Protein AF-A0A257XWM1-F1 (afdb_monomer_lite)

pLDDT: mean 89.73, std 9.44, range [54.16, 98.12]

Radius of gyration: 19.18 Å; chains: 1; bounding box: 47×32×55 Å

Structure (mmCIF, N/CA/C/O backbone):
data_AF-A0A257XWM1-F1
#
_entry.id   AF-A0A257XWM1-F1
#
loop_
_atom_site.group_PDB
_atom_site.id
_atom_site.type_symbol
_atom_site.label_atom_id
_atom_site.label_alt_id
_atom_site.label_comp_id
_atom_site.label_asym_id
_atom_site.label_entity_id
_atom_site.label_seq_id
_atom_site.pdbx_PDB_ins_code
_atom_site.Cartn_x
_atom_site.Cartn_y
_atom_site.Cartn_z
_atom_site.occupancy
_atom_site.B_iso_or_equiv
_atom_site.auth_seq_id
_atom_site.auth_comp_id
_atom_site.auth_asym_id
_atom_site.auth_atom_id
_atom_site.pdbx_PDB_model_num
ATOM 1 N N . MET A 1 1 ? -15.248 -10.542 2.902 1.00 56.53 1 MET A N 1
ATOM 2 C CA . MET A 1 1 ? -14.270 -10.275 3.980 1.00 56.53 1 MET A CA 1
ATOM 3 C C . MET A 1 1 ? -14.995 -10.491 5.291 1.00 56.53 1 MET A C 1
ATOM 5 O O . MET A 1 1 ? -16.167 -10.145 5.339 1.00 56.53 1 MET A O 1
ATOM 9 N N . LEU A 1 2 ? -14.360 -11.120 6.282 1.00 68.06 2 LEU A N 1
ATOM 10 C CA . LEU A 1 2 ? -14.989 -11.346 7.583 1.00 68.06 2 LEU A CA 1
ATOM 11 C C . LEU A 1 2 ? -15.311 -9.988 8.217 1.00 68.06 2 LEU A C 1
ATOM 13 O O . LEU A 1 2 ? -14.425 -9.136 8.289 1.00 68.06 2 LEU A O 1
ATOM 17 N N . ASP A 1 3 ? -16.554 -9.788 8.633 1.00 84.56 3 ASP A N 1
ATOM 18 C CA . ASP A 1 3 ? -16.913 -8.660 9.483 1.00 84.56 3 ASP A CA 1
ATOM 19 C C . ASP A 1 3 ? -16.414 -8.962 10.905 1.00 84.56 3 ASP A C 1
ATOM 21 O O . ASP A 1 3 ? -16.839 -9.967 11.484 1.00 84.56 3 ASP A O 1
ATOM 25 N N . PRO A 1 4 ? -15.463 -8.187 11.460 1.00 89.31 4 PRO A N 1
ATOM 26 C CA . PRO A 1 4 ? -14.957 -8.450 12.797 1.00 89.31 4 PRO A CA 1
ATOM 27 C C . PRO A 1 4 ? -15.943 -8.016 13.889 1.00 89.31 4 PRO A C 1
ATOM 29 O O . PRO A 1 4 ? -15.780 -8.453 15.024 1.00 89.31 4 PRO A O 1
ATOM 32 N N . GLU A 1 5 ? -16.954 -7.191 13.590 1.00 93.12 5 GLU A N 1
ATOM 33 C CA . GLU A 1 5 ? -17.851 -6.614 14.599 1.00 93.12 5 GLU A CA 1
ATOM 34 C C . GLU A 1 5 ? -18.495 -7.652 15.536 1.00 93.12 5 GLU A C 1
ATOM 36 O O . GLU A 1 5 ? -18.357 -7.494 16.756 1.00 93.12 5 GLU A O 1
ATOM 41 N N . PRO A 1 6 ? -19.089 -8.762 15.044 1.00 94.44 6 PRO A N 1
ATOM 42 C CA . PRO A 1 6 ? -19.730 -9.752 15.912 1.00 94.44 6 PRO A CA 1
ATOM 43 C C . PRO A 1 6 ? -18.764 -10.427 16.892 1.00 94.44 6 PRO A C 1
ATOM 45 O O . PRO A 1 6 ? -19.184 -10.936 17.927 1.00 94.44 6 PRO A O 1
ATOM 48 N N . LEU A 1 7 ? -17.464 -10.440 16.579 1.00 94.31 7 LEU A N 1
ATOM 49 C CA . LEU A 1 7 ? -16.435 -10.998 17.453 1.00 94.31 7 LEU A CA 1
ATOM 50 C C . LEU A 1 7 ? -15.973 -10.010 18.524 1.00 94.31 7 LEU A C 1
ATOM 52 O O . LEU A 1 7 ? -15.318 -10.441 19.469 1.00 94.31 7 LEU A O 1
ATOM 56 N N . LEU A 1 8 ? -16.256 -8.715 18.373 1.00 96.38 8 LEU A N 1
ATOM 57 C CA . LEU A 1 8 ? -15.701 -7.650 19.209 1.00 96.38 8 LEU A CA 1
ATOM 58 C C . LEU A 1 8 ? -16.730 -7.039 20.157 1.00 96.38 8 LEU A C 1
ATOM 60 O O . LEU A 1 8 ? -16.362 -6.661 21.268 1.00 96.38 8 LEU A O 1
ATOM 64 N N . VAL A 1 9 ? -17.997 -6.949 19.749 1.00 97.00 9 VAL A N 1
ATOM 65 C CA . VAL A 1 9 ? -19.061 -6.366 20.579 1.00 97.00 9 VAL A CA 1
ATOM 66 C C . VAL A 1 9 ? -19.137 -7.070 21.942 1.00 97.00 9 VAL A C 1
ATOM 68 O O . VAL A 1 9 ? -19.138 -8.295 22.041 1.00 97.00 9 VAL A O 1
ATOM 71 N N . GLY A 1 10 ? -19.165 -6.274 23.013 1.00 97.00 10 GLY A N 1
ATOM 72 C CA . GLY A 1 10 ? -19.207 -6.726 24.407 1.00 97.00 10 GLY A CA 1
ATOM 73 C C . GLY A 1 10 ? -17.843 -7.028 25.042 1.00 97.00 10 GLY A C 1
ATOM 74 O O . GLY A 1 10 ? -17.745 -7.048 26.276 1.00 97.00 10 GLY A O 1
ATOM 75 N N . ARG A 1 11 ? -16.777 -7.208 24.250 1.00 98.06 11 ARG A N 1
ATOM 76 C CA . ARG A 1 11 ? -15.415 -7.431 24.766 1.00 98.06 11 ARG A CA 1
ATOM 77 C C . ARG A 1 11 ? -14.823 -6.175 25.386 1.00 98.06 11 ARG A C 1
ATOM 79 O O . ARG A 1 11 ? -15.229 -5.057 25.057 1.00 98.06 11 ARG A O 1
ATOM 86 N N . ARG A 1 12 ? -13.838 -6.368 26.266 1.00 98.06 12 ARG A N 1
ATOM 87 C CA . ARG A 1 12 ? -12.981 -5.269 26.725 1.00 98.06 12 ARG A CA 1
ATOM 88 C C . ARG A 1 12 ? -12.103 -4.772 25.578 1.00 98.06 12 ARG A C 1
ATOM 90 O O . ARG A 1 12 ? -11.779 -5.536 24.666 1.00 98.06 12 ARG A O 1
ATOM 97 N N . VAL A 1 13 ? -11.726 -3.498 25.612 1.00 97.38 13 VAL A N 1
ATOM 98 C CA . VAL A 1 13 ? -10.909 -2.894 24.548 1.00 97.38 13 VAL A CA 1
ATOM 99 C C . VAL A 1 13 ? -9.548 -3.585 24.388 1.00 97.38 13 VAL A C 1
ATOM 101 O O . VAL A 1 13 ? -9.082 -3.752 23.264 1.00 97.38 13 VAL A O 1
ATOM 104 N N . GLU A 1 14 ? -8.953 -4.085 25.472 1.00 96.44 14 GLU A N 1
ATOM 105 C CA . GLU A 1 14 ? -7.685 -4.820 25.443 1.00 96.44 14 GLU A CA 1
ATOM 106 C C . GLU A 1 14 ? -7.841 -6.179 24.741 1.00 96.44 14 GLU A C 1
ATOM 108 O O . GLU A 1 14 ? -7.066 -6.519 23.848 1.00 96.44 14 GLU A O 1
ATOM 113 N N . GLU A 1 15 ? -8.906 -6.921 25.066 1.00 96.31 15 GLU A N 1
ATOM 114 C CA . GLU A 1 15 ? -9.235 -8.207 24.431 1.00 96.31 15 GLU A CA 1
ATOM 115 C C . GLU A 1 15 ? -9.506 -8.036 22.926 1.00 96.31 15 GLU A C 1
ATOM 117 O O . GLU A 1 15 ? -9.092 -8.857 22.104 1.00 96.31 15 GLU A O 1
ATOM 122 N N . ALA A 1 16 ? -10.200 -6.956 22.552 1.00 95.88 16 ALA A N 1
ATOM 123 C CA . ALA A 1 16 ? -10.454 -6.611 21.157 1.00 95.88 16 ALA A CA 1
ATOM 124 C C . ALA A 1 16 ? -9.145 -6.336 20.395 1.00 95.88 16 ALA A C 1
ATOM 126 O O . ALA A 1 16 ? -8.959 -6.841 19.282 1.00 95.88 16 ALA A O 1
ATOM 127 N N . LEU A 1 17 ? -8.222 -5.580 21.002 1.00 94.56 17 LEU A N 1
ATOM 128 C CA . LEU A 1 17 ? -6.920 -5.255 20.416 1.00 94.56 17 LEU A CA 1
ATOM 129 C C . LEU A 1 17 ? -6.014 -6.490 20.258 1.00 94.56 17 LEU A C 1
ATOM 131 O O . LEU A 1 17 ? -5.218 -6.559 19.320 1.00 94.56 17 LEU A O 1
ATOM 135 N N . GLU A 1 18 ? -6.127 -7.484 21.137 1.00 93.50 18 GLU A N 1
ATOM 136 C CA . GLU A 1 18 ? -5.404 -8.754 21.001 1.00 93.50 18 GLU A CA 1
ATOM 137 C C . GLU A 1 18 ? -5.930 -9.628 19.856 1.00 93.50 18 GLU A C 1
ATOM 139 O O . GLU A 1 18 ? -5.141 -10.287 19.168 1.00 93.50 18 GLU A O 1
ATOM 144 N N . LEU A 1 19 ? -7.250 -9.635 19.645 1.00 93.31 19 LEU A N 1
ATOM 145 C CA . LEU A 1 19 ? -7.906 -10.472 18.643 1.00 93.31 19 LEU A CA 1
ATOM 146 C C . LEU A 1 19 ? -7.707 -9.945 17.218 1.00 93.31 19 LEU A C 1
ATOM 148 O O . LEU A 1 19 ? -7.389 -10.719 16.314 1.00 93.31 19 LEU A O 1
ATOM 152 N N . LEU A 1 20 ? -7.888 -8.639 17.012 1.00 91.44 20 LEU A N 1
ATOM 153 C CA . LEU A 1 20 ? -7.946 -8.015 15.686 1.00 91.44 20 LEU A CA 1
ATOM 154 C C . LEU A 1 20 ? -6.758 -8.361 14.767 1.00 91.44 20 LEU A C 1
ATOM 156 O O . LEU A 1 20 ? -7.001 -8.809 13.647 1.00 91.44 20 LEU A O 1
ATOM 160 N N . PRO A 1 21 ? -5.488 -8.253 15.200 1.00 88.62 21 PRO A N 1
ATOM 161 C CA . PRO A 1 21 ? -4.336 -8.566 14.348 1.00 88.62 21 PRO A CA 1
ATOM 162 C C . PRO A 1 21 ? -4.283 -10.027 13.890 1.00 88.62 21 PRO A C 1
ATOM 164 O O . PRO A 1 21 ? -3.713 -10.318 12.843 1.00 88.62 21 PRO A O 1
ATOM 167 N N . ARG A 1 22 ? -4.892 -10.949 14.649 1.00 91.00 22 ARG A N 1
ATOM 168 C CA . ARG A 1 22 ? -4.936 -12.388 14.333 1.00 91.00 22 ARG A CA 1
ATOM 169 C C . ARG A 1 22 ? -5.985 -12.728 13.274 1.00 91.00 22 ARG A C 1
ATOM 171 O O . ARG A 1 22 ? -5.922 -13.797 12.680 1.00 91.00 22 ARG A O 1
ATOM 178 N N . LEU A 1 23 ? -6.940 -11.829 13.033 1.00 87.94 23 LEU A N 1
ATOM 179 C CA . LEU A 1 23 ? -7.927 -11.978 11.961 1.00 87.94 23 LEU A CA 1
ATOM 180 C C . LEU A 1 23 ? -7.335 -11.620 10.586 1.00 87.94 23 LEU A C 1
ATOM 182 O O . LEU A 1 23 ? -7.873 -12.032 9.559 1.00 87.94 23 LEU A O 1
ATOM 186 N N . PHE A 1 24 ? -6.223 -10.875 10.555 1.00 85.88 24 PHE A N 1
ATOM 187 C CA . PHE A 1 24 ? -5.650 -10.299 9.340 1.00 85.88 24 PHE A CA 1
ATOM 188 C C . PHE A 1 24 ? -4.161 -10.645 9.183 1.00 85.88 24 PHE A C 1
ATOM 190 O O . PHE A 1 24 ? -3.273 -9.851 9.480 1.00 85.88 24 PHE A O 1
ATOM 197 N N . ASN A 1 25 ? -3.880 -11.829 8.637 1.00 80.50 25 ASN A N 1
ATOM 198 C CA . ASN A 1 25 ? -2.529 -12.412 8.595 1.00 80.50 25 ASN A CA 1
ATOM 199 C C . ASN A 1 25 ? -1.489 -11.666 7.735 1.00 80.50 25 ASN A C 1
ATOM 201 O O . ASN A 1 25 ? -0.295 -11.911 7.884 1.00 80.50 25 ASN A O 1
ATOM 205 N N . LEU A 1 26 ? -1.911 -10.800 6.806 1.00 83.75 26 LEU A N 1
ATOM 206 C CA . LEU A 1 26 ? -0.992 -10.093 5.899 1.00 83.75 26 LEU A CA 1
ATOM 207 C C . LEU A 1 26 ? -0.610 -8.685 6.377 1.00 83.75 26 LEU A C 1
ATOM 209 O O . LEU A 1 26 ? 0.393 -8.150 5.913 1.00 83.75 26 LEU A O 1
ATOM 213 N N . CYS A 1 27 ? -1.410 -8.084 7.258 1.00 91.81 27 CYS A N 1
ATOM 214 C CA . CYS A 1 27 ? -1.260 -6.693 7.695 1.00 91.81 27 CYS A CA 1
ATOM 215 C C . CYS A 1 27 ? -1.654 -6.510 9.170 1.00 91.81 27 CYS A C 1
ATOM 217 O O . CYS A 1 27 ? -2.299 -5.528 9.543 1.00 91.81 27 CYS A O 1
ATOM 219 N N . GLY A 1 28 ? -1.326 -7.499 10.003 1.00 93.75 28 GLY A N 1
ATOM 220 C CA . GLY A 1 28 ? -1.717 -7.554 11.409 1.00 93.75 28 GLY A CA 1
ATOM 221 C C . GLY A 1 28 ? -1.197 -6.367 12.221 1.00 93.75 28 GLY A C 1
ATOM 222 O O . GLY A 1 28 ? -1.933 -5.849 13.060 1.00 93.75 28 GLY A O 1
ATOM 223 N N . ALA A 1 29 ? 0.018 -5.884 11.950 1.00 94.44 29 ALA A N 1
ATOM 224 C CA . ALA A 1 29 ? 0.572 -4.696 12.597 1.00 94.44 29 ALA A CA 1
ATOM 225 C C . ALA A 1 29 ? -0.192 -3.432 12.195 1.00 94.44 29 ALA A C 1
ATOM 227 O O . ALA A 1 29 ? -0.548 -2.637 13.059 1.00 94.44 29 ALA A O 1
ATOM 228 N N . ALA A 1 30 ? -0.529 -3.278 10.912 1.00 95.19 30 ALA A N 1
ATOM 229 C CA . ALA A 1 30 ? -1.353 -2.157 10.463 1.00 95.19 30 ALA A CA 1
ATOM 230 C C . ALA A 1 30 ? -2.774 -2.195 11.072 1.00 95.19 30 ALA A C 1
ATOM 232 O O . ALA A 1 30 ? -3.327 -1.159 11.437 1.00 95.19 30 ALA A O 1
ATOM 233 N N . HIS A 1 31 ? -3.366 -3.381 11.245 1.00 95.06 31 HIS A N 1
ATOM 234 C CA . HIS A 1 31 ? -4.641 -3.515 11.959 1.00 95.06 31 HIS A CA 1
ATOM 235 C C . HIS A 1 31 ? -4.515 -3.210 13.452 1.00 95.06 31 HIS A C 1
ATOM 237 O O . HIS A 1 31 ? -5.402 -2.562 14.002 1.00 95.06 31 HIS A O 1
ATOM 243 N N . ARG A 1 32 ? -3.427 -3.642 14.105 1.00 95.06 32 ARG A N 1
ATOM 244 C CA . ARG A 1 32 ? -3.139 -3.305 15.508 1.00 95.06 32 ARG A CA 1
ATOM 245 C C . ARG A 1 32 ? -3.050 -1.794 15.690 1.00 95.06 32 ARG A C 1
ATOM 247 O O . ARG A 1 32 ? -3.747 -1.256 16.536 1.00 95.06 32 ARG A O 1
ATOM 254 N N . ALA A 1 33 ? -2.254 -1.141 14.851 1.00 95.50 33 ALA A N 1
ATOM 255 C CA . ALA A 1 33 ? -2.072 0.303 14.776 1.00 95.50 33 ALA A CA 1
ATOM 256 C C . ALA A 1 33 ? -3.402 1.072 14.732 1.00 95.50 33 ALA A C 1
ATOM 258 O O . ALA A 1 33 ? -3.736 1.834 15.641 1.00 95.50 33 ALA A O 1
ATOM 259 N N . ALA A 1 34 ? -4.212 0.818 13.699 1.00 95.69 34 ALA A N 1
ATOM 260 C CA . ALA A 1 34 ? -5.499 1.491 13.546 1.00 95.69 34 ALA A CA 1
ATOM 261 C C . ALA A 1 34 ? -6.467 1.159 14.693 1.00 95.69 34 ALA A C 1
ATOM 263 O O . ALA A 1 34 ? -7.204 2.030 15.153 1.00 95.69 34 ALA A O 1
ATOM 264 N N . ALA A 1 35 ? -6.462 -0.087 15.178 1.00 95.75 35 ALA A N 1
ATOM 265 C CA . ALA A 1 35 ? -7.305 -0.506 16.288 1.00 95.75 35 ALA A CA 1
ATOM 266 C C . ALA A 1 35 ? -6.934 0.187 17.603 1.00 95.75 35 ALA A C 1
ATOM 268 O O . ALA A 1 35 ? -7.846 0.615 18.304 1.00 95.75 35 ALA A O 1
ATOM 269 N N . SER A 1 36 ? -5.643 0.335 17.924 1.00 95.69 36 SER A N 1
ATOM 270 C CA . SER A 1 36 ? -5.183 1.049 19.122 1.00 95.69 36 SER A CA 1
ATOM 271 C C . SER A 1 36 ? -5.727 2.476 19.142 1.00 95.69 36 SER A C 1
ATOM 273 O O . SER A 1 36 ? -6.366 2.875 20.115 1.00 95.69 36 SER A O 1
ATOM 275 N N . HIS A 1 37 ? -5.585 3.203 18.028 1.00 95.44 37 HIS A N 1
ATOM 276 C CA . HIS A 1 37 ? -6.127 4.557 17.891 1.00 95.44 37 HIS A CA 1
ATOM 277 C C . HIS A 1 37 ? -7.660 4.597 17.975 1.00 95.44 37 HIS A C 1
ATOM 279 O O . HIS A 1 37 ? -8.213 5.458 18.656 1.00 95.44 37 HIS A O 1
ATOM 285 N N . ALA A 1 38 ? -8.363 3.658 17.334 1.00 96.25 38 ALA A N 1
ATOM 286 C CA . ALA A 1 38 ? -9.825 3.600 17.384 1.00 96.25 38 ALA A CA 1
ATOM 287 C C . ALA A 1 38 ? -10.361 3.269 18.789 1.00 96.25 38 ALA A C 1
ATOM 289 O O . ALA A 1 38 ? -11.412 3.763 19.185 1.00 96.25 38 ALA A O 1
ATOM 290 N N . LEU A 1 39 ? -9.649 2.432 19.545 1.00 96.25 39 LEU A N 1
ATOM 291 C CA . LEU A 1 39 ? -10.034 1.987 20.887 1.00 96.25 39 LEU A CA 1
ATOM 292 C C . LEU A 1 39 ? -9.567 2.942 21.999 1.00 96.25 39 LEU A C 1
ATOM 294 O O . LEU A 1 39 ? -9.958 2.751 23.148 1.00 96.25 39 LEU A O 1
ATOM 298 N N . GLY A 1 40 ? -8.760 3.957 21.671 1.00 94.31 40 GLY A N 1
ATOM 299 C CA . GLY A 1 40 ? -8.204 4.901 22.644 1.00 94.31 40 GLY A CA 1
ATOM 300 C C . GLY A 1 40 ? -7.109 4.298 23.529 1.00 94.31 40 GLY A C 1
ATOM 301 O O . GLY A 1 40 ? -6.945 4.721 24.670 1.00 94.31 40 GLY A O 1
ATOM 302 N N . LEU A 1 41 ? -6.384 3.296 23.025 1.00 93.19 41 LEU A N 1
ATOM 303 C CA . LEU A 1 41 ? -5.289 2.636 23.734 1.00 93.19 41 LEU A CA 1
ATOM 304 C C . LEU A 1 41 ? -3.927 3.206 23.297 1.00 93.19 41 LEU A C 1
ATOM 306 O O . LEU A 1 41 ? -3.788 3.604 22.136 1.00 93.19 41 LEU A O 1
ATOM 310 N N . PRO A 1 42 ? -2.913 3.232 24.188 1.00 86.31 42 PRO A N 1
ATOM 311 C CA . PRO A 1 42 ? -1.567 3.665 23.830 1.00 86.31 42 PRO A CA 1
ATOM 312 C C . PRO A 1 42 ? -1.018 2.856 22.654 1.00 86.31 42 PRO A C 1
ATOM 314 O O . PRO A 1 42 ? -1.091 1.625 22.639 1.00 86.31 42 PRO A O 1
ATOM 317 N N . ASP A 1 43 ? -0.449 3.552 21.676 1.00 76.50 43 ASP A N 1
ATOM 318 C CA . ASP A 1 43 ? 0.292 2.921 20.593 1.00 76.50 43 ASP A CA 1
ATOM 319 C C . ASP A 1 43 ? 1.775 2.849 20.964 1.00 76.50 43 ASP A C 1
ATOM 321 O O . ASP A 1 43 ? 2.418 3.868 21.211 1.00 76.50 43 ASP A O 1
ATOM 325 N N . THR A 1 44 ? 2.318 1.636 21.038 1.00 60.78 44 THR A N 1
ATOM 326 C CA . THR A 1 44 ? 3.679 1.402 21.525 1.00 60.78 44 THR A CA 1
ATOM 327 C C . THR A 1 44 ? 4.469 0.561 20.524 1.00 60.78 44 THR A C 1
ATOM 329 O O . THR A 1 44 ? 4.785 -0.579 20.820 1.00 60.78 44 THR A O 1
ATOM 332 N N . GLU A 1 45 ? 4.824 1.121 19.357 1.00 67.44 45 GLU A N 1
ATOM 333 C CA . GLU A 1 45 ? 5.835 0.573 18.409 1.00 67.44 45 GLU A CA 1
ATOM 334 C C . GLU A 1 45 ? 5.336 -0.223 17.174 1.00 67.44 45 GLU A C 1
ATOM 336 O O . GLU A 1 45 ? 6.053 -1.068 16.633 1.00 67.44 45 GLU A O 1
ATOM 341 N N . ASN A 1 46 ? 4.158 0.076 16.610 1.00 83.31 46 ASN A N 1
ATOM 342 C CA . ASN A 1 46 ? 3.695 -0.621 15.392 1.00 83.31 46 ASN A CA 1
ATOM 343 C C . ASN A 1 46 ? 4.439 -0.240 14.095 1.00 83.31 46 ASN A C 1
ATOM 345 O O . ASN A 1 46 ? 4.498 -1.039 13.156 1.00 83.31 46 ASN A O 1
ATOM 349 N N . ALA A 1 47 ? 5.044 0.949 14.019 1.00 88.69 47 ALA A N 1
ATOM 350 C CA . ALA A 1 47 ? 5.591 1.481 12.767 1.00 88.69 47 ALA A CA 1
ATOM 351 C C . ALA A 1 47 ? 6.683 0.596 12.131 1.00 88.69 47 ALA A C 1
ATOM 353 O O . ALA A 1 47 ? 6.703 0.421 10.913 1.00 88.69 47 ALA A O 1
ATOM 354 N N . ALA A 1 48 ? 7.586 0.010 12.926 1.00 90.94 48 ALA A N 1
ATOM 355 C CA . ALA A 1 48 ? 8.626 -0.884 12.406 1.00 90.94 48 ALA A CA 1
ATOM 356 C C . ALA A 1 48 ? 8.029 -2.175 11.815 1.00 90.94 48 ALA A C 1
ATOM 358 O O . ALA A 1 48 ? 8.409 -2.591 10.719 1.00 90.94 48 ALA A O 1
ATOM 359 N N . ALA A 1 49 ? 7.043 -2.766 12.495 1.00 92.50 49 ALA A N 1
ATOM 360 C CA . ALA A 1 49 ? 6.338 -3.946 12.007 1.00 92.50 49 ALA A CA 1
ATOM 361 C C . ALA A 1 49 ? 5.528 -3.642 10.734 1.00 92.50 49 ALA A C 1
ATOM 363 O O . ALA A 1 49 ? 5.585 -4.412 9.778 1.00 92.50 49 ALA A O 1
ATOM 364 N N . MET A 1 50 ? 4.860 -2.487 10.660 1.00 94.62 50 MET A N 1
ATOM 365 C CA . MET A 1 50 ? 4.145 -2.039 9.456 1.00 94.62 50 MET A CA 1
ATOM 366 C C . MET A 1 50 ? 5.078 -1.823 8.256 1.00 94.62 50 MET A C 1
ATOM 368 O O . MET A 1 50 ? 4.746 -2.193 7.124 1.00 94.62 50 MET A O 1
ATOM 372 N N . ARG A 1 51 ? 6.272 -1.257 8.488 1.00 94.88 51 ARG A N 1
ATOM 373 C CA . ARG A 1 51 ? 7.314 -1.156 7.453 1.00 94.88 51 ARG A CA 1
ATOM 374 C C . ARG A 1 51 ? 7.720 -2.544 6.964 1.00 94.88 51 ARG A C 1
ATOM 376 O O . ARG A 1 51 ? 7.735 -2.771 5.758 1.00 94.88 51 ARG A O 1
ATOM 383 N N . ALA A 1 52 ? 7.971 -3.486 7.874 1.00 94.00 52 ALA A N 1
ATOM 384 C CA . ALA A 1 52 ? 8.336 -4.858 7.523 1.00 94.00 52 ALA A CA 1
ATOM 385 C C . ALA A 1 52 ? 7.229 -5.592 6.739 1.00 94.00 52 ALA A C 1
ATOM 387 O O . ALA A 1 52 ? 7.526 -6.306 5.781 1.00 94.00 52 ALA A O 1
ATOM 388 N N . GLU A 1 53 ? 5.956 -5.393 7.096 1.00 95.44 53 GLU A N 1
ATOM 389 C CA . GLU A 1 53 ? 4.809 -5.903 6.330 1.00 95.44 53 GLU A CA 1
ATOM 390 C C . GLU A 1 53 ? 4.796 -5.351 4.902 1.00 95.44 53 GLU A C 1
ATOM 392 O O . GLU A 1 53 ? 4.624 -6.108 3.945 1.00 95.44 53 GLU A O 1
ATOM 397 N N . THR A 1 54 ? 5.042 -4.048 4.750 1.00 96.12 54 THR A N 1
ATOM 398 C CA . THR A 1 54 ? 5.079 -3.388 3.440 1.00 96.12 54 THR A CA 1
ATOM 399 C C . THR A 1 54 ? 6.252 -3.865 2.592 1.00 96.12 54 THR A C 1
ATOM 401 O O . THR A 1 54 ? 6.050 -4.246 1.440 1.00 96.12 54 THR A O 1
ATOM 404 N N . VAL A 1 55 ? 7.455 -3.945 3.170 1.00 97.06 55 VAL A N 1
ATOM 405 C CA . VAL A 1 55 ? 8.648 -4.474 2.491 1.00 97.06 55 VAL A CA 1
ATOM 406 C C . VAL A 1 55 ? 8.411 -5.904 2.014 1.00 97.06 55 VAL A C 1
ATOM 408 O O . VAL A 1 55 ? 8.704 -6.225 0.863 1.00 97.06 55 VAL A O 1
ATOM 411 N N . ARG A 1 56 ? 7.823 -6.758 2.860 1.00 96.94 56 ARG A N 1
ATOM 412 C CA . ARG A 1 56 ? 7.510 -8.145 2.500 1.00 96.94 56 ARG A CA 1
ATOM 413 C C . ARG A 1 56 ? 6.500 -8.219 1.358 1.00 96.94 56 ARG A C 1
ATOM 415 O O . ARG A 1 56 ? 6.746 -8.915 0.379 1.00 96.94 56 ARG A O 1
ATOM 422 N N . ASP A 1 57 ? 5.375 -7.516 1.468 1.00 97.19 57 ASP A N 1
ATOM 423 C CA . ASP A 1 57 ? 4.311 -7.554 0.459 1.00 97.19 57 ASP A CA 1
ATOM 424 C C . ASP A 1 57 ? 4.786 -7.005 -0.897 1.00 97.19 57 ASP A C 1
ATOM 426 O O . ASP A 1 57 ? 4.556 -7.621 -1.940 1.00 97.19 57 ASP A O 1
ATOM 430 N N . HIS A 1 58 ? 5.477 -5.865 -0.889 1.00 97.56 58 HIS A N 1
ATOM 431 C CA . HIS A 1 58 ? 5.975 -5.225 -2.105 1.00 97.56 58 HIS A CA 1
ATOM 432 C C . HIS A 1 58 ? 7.125 -6.008 -2.729 1.00 97.56 58 HIS A C 1
ATOM 434 O O . HIS A 1 58 ? 7.154 -6.191 -3.945 1.00 97.56 58 HIS A O 1
ATOM 440 N N . GLY A 1 59 ? 8.022 -6.537 -1.900 1.00 97.81 59 GLY A N 1
ATOM 441 C CA . GLY A 1 59 ? 9.094 -7.418 -2.331 1.00 97.81 59 GLY A CA 1
ATOM 442 C C . GLY A 1 59 ? 8.584 -8.704 -2.975 1.00 97.81 59 GLY A C 1
ATOM 443 O O . GLY A 1 59 ? 9.043 -9.069 -4.051 1.00 97.81 59 GLY A O 1
ATOM 444 N N . VAL A 1 60 ? 7.599 -9.382 -2.373 1.00 97.56 60 VAL A N 1
ATOM 445 C CA . VAL A 1 60 ? 6.993 -10.589 -2.966 1.00 97.56 60 VAL A CA 1
ATOM 446 C C . VAL A 1 60 ? 6.343 -10.270 -4.311 1.00 97.56 60 VAL A C 1
ATOM 448 O O . VAL A 1 60 ? 6.460 -11.054 -5.254 1.00 97.56 60 VAL A O 1
ATOM 451 N N . ALA A 1 61 ? 5.696 -9.113 -4.444 1.00 96.81 61 ALA A N 1
ATOM 452 C CA . ALA A 1 61 ? 5.156 -8.716 -5.735 1.00 96.81 61 ALA A CA 1
ATOM 453 C C . ALA A 1 61 ? 6.243 -8.504 -6.788 1.00 96.81 61 ALA A C 1
ATOM 455 O O . ALA A 1 61 ? 6.171 -9.109 -7.855 1.00 96.81 61 ALA A O 1
ATOM 456 N N . LEU A 1 62 ? 7.268 -7.717 -6.460 1.00 97.56 62 LEU A N 1
ATOM 457 C CA . LEU A 1 62 ? 8.364 -7.395 -7.367 1.00 97.56 62 LEU A CA 1
ATOM 458 C C . LEU A 1 62 ? 9.182 -8.629 -7.772 1.00 97.56 62 LEU A C 1
ATOM 460 O O . LEU A 1 62 ? 9.524 -8.784 -8.939 1.00 97.56 62 LEU A O 1
ATOM 464 N N . PHE A 1 63 ? 9.493 -9.507 -6.818 1.00 98.12 63 PHE A N 1
ATOM 465 C CA . PHE A 1 63 ? 10.431 -10.612 -7.021 1.00 98.12 63 PHE A CA 1
ATOM 466 C C . PHE A 1 63 ? 9.762 -11.930 -7.414 1.00 98.12 63 PHE A C 1
ATOM 468 O O . PHE A 1 63 ? 10.436 -12.830 -7.910 1.00 98.12 63 PHE A O 1
ATOM 475 N N . HIS A 1 64 ? 8.451 -12.077 -7.213 1.00 96.75 64 HIS A N 1
ATOM 476 C CA . HIS A 1 64 ? 7.746 -13.322 -7.516 1.00 96.75 64 HIS A CA 1
ATOM 477 C C . HIS A 1 64 ? 6.495 -13.114 -8.367 1.00 96.75 64 HIS A C 1
ATOM 479 O O . HIS A 1 64 ? 6.407 -13.698 -9.448 1.00 96.75 64 HIS A O 1
ATOM 485 N N . LEU A 1 65 ? 5.539 -12.295 -7.920 1.00 95.69 65 LEU A N 1
ATOM 486 C CA . LEU A 1 65 ? 4.225 -12.228 -8.574 1.00 95.69 65 LEU A CA 1
ATOM 487 C C . LEU A 1 65 ? 4.291 -11.574 -9.957 1.00 95.69 65 LEU A C 1
ATOM 489 O O . LEU A 1 65 ? 3.755 -12.130 -10.914 1.00 95.69 65 LEU A O 1
ATOM 493 N N . TRP A 1 66 ? 4.967 -10.431 -10.084 1.00 95.00 66 TRP A N 1
ATOM 494 C CA . TRP A 1 66 ? 5.097 -9.724 -11.357 1.00 95.00 66 TRP A CA 1
ATOM 495 C C . TRP A 1 66 ? 5.925 -10.512 -12.386 1.00 95.00 66 TRP A C 1
ATOM 497 O O . TRP A 1 66 ? 5.418 -10.691 -13.494 1.00 95.00 66 TRP A O 1
ATOM 507 N N . PRO A 1 67 ? 7.110 -11.079 -12.056 1.00 94.69 67 PRO A N 1
ATOM 508 C CA . PRO A 1 67 ? 7.813 -11.979 -12.971 1.00 94.69 67 PRO A CA 1
ATOM 509 C C . PRO A 1 67 ? 6.944 -13.159 -13.417 1.00 94.69 67 PRO A C 1
ATOM 511 O O . PRO A 1 67 ? 6.831 -13.422 -14.613 1.00 94.69 67 PRO A O 1
ATOM 514 N N . SER A 1 68 ? 6.250 -13.813 -12.478 1.00 92.75 68 SER A N 1
ATOM 515 C CA . SER A 1 68 ? 5.388 -14.963 -12.789 1.00 92.75 68 SER A CA 1
ATOM 516 C C . SER A 1 68 ? 4.231 -14.584 -13.714 1.00 92.75 68 SER A C 1
ATOM 518 O O . SER A 1 68 ? 3.882 -15.349 -14.611 1.00 92.75 68 SER A O 1
ATOM 520 N N . ALA A 1 69 ? 3.644 -13.397 -13.537 1.00 88.81 69 ALA A N 1
ATOM 521 C CA . ALA A 1 69 ? 2.590 -12.896 -14.413 1.00 88.81 69 ALA A CA 1
ATOM 522 C C . ALA A 1 69 ? 3.080 -12.660 -15.854 1.00 88.81 69 ALA A C 1
ATOM 524 O O . ALA A 1 69 ? 2.295 -12.821 -16.786 1.00 88.81 69 ALA A O 1
ATOM 525 N N . LEU A 1 70 ? 4.365 -12.344 -16.044 1.00 88.62 70 LEU A N 1
ATOM 526 C CA . LEU A 1 70 ? 4.996 -12.193 -17.361 1.00 88.62 70 LEU A CA 1
ATOM 527 C C . LEU A 1 70 ? 5.554 -13.502 -17.942 1.00 88.62 70 LEU A C 1
ATOM 529 O O . LEU A 1 70 ? 6.027 -13.501 -19.078 1.00 88.62 70 LEU A O 1
ATOM 533 N N . GLY A 1 71 ? 5.497 -14.608 -17.193 1.00 90.62 71 GLY A N 1
ATOM 534 C CA . GLY A 1 71 ? 6.100 -15.888 -17.575 1.00 90.62 71 GLY A CA 1
ATOM 535 C C . GLY A 1 71 ? 7.609 -15.978 -17.313 1.00 90.62 71 GLY A C 1
ATOM 536 O O . GLY A 1 71 ? 8.254 -16.906 -17.795 1.00 90.62 71 GLY A O 1
ATOM 537 N N . ALA A 1 72 ? 8.178 -15.037 -16.556 1.00 92.12 72 ALA A N 1
ATOM 538 C CA . ALA A 1 72 ? 9.577 -15.042 -16.146 1.00 92.12 72 ALA A CA 1
ATOM 539 C C . ALA A 1 72 ? 9.783 -15.805 -14.824 1.00 92.12 72 ALA A C 1
ATOM 541 O O . ALA A 1 72 ? 8.867 -15.972 -14.013 1.00 92.12 72 ALA A O 1
ATOM 542 N N . ALA A 1 73 ? 11.015 -16.257 -14.584 1.00 94.81 73 ALA A N 1
ATOM 543 C CA . ALA A 1 73 ? 11.386 -16.883 -13.320 1.00 94.81 73 ALA A CA 1
ATOM 544 C C . ALA A 1 73 ? 11.372 -15.870 -12.163 1.00 94.81 73 ALA A C 1
ATOM 546 O O . ALA A 1 73 ? 11.649 -14.686 -12.343 1.00 94.81 73 ALA A O 1
ATOM 547 N N . SER A 1 74 ? 11.086 -16.351 -10.952 1.00 97.12 74 SER A N 1
ATOM 548 C CA . SER A 1 74 ? 11.166 -15.518 -9.749 1.00 97.12 74 SER A CA 1
ATOM 549 C C . SER A 1 74 ? 12.607 -15.141 -9.412 1.00 97.12 74 SER A C 1
ATOM 551 O O . SER A 1 74 ? 13.520 -15.967 -9.496 1.00 97.12 74 SER A O 1
ATOM 553 N N . ASP A 1 75 ? 12.788 -13.915 -8.939 1.00 97.44 75 ASP A N 1
ATOM 554 C CA . ASP A 1 75 ? 14.050 -13.383 -8.450 1.00 97.44 75 ASP A CA 1
ATOM 555 C C . ASP A 1 75 ? 14.354 -13.932 -7.048 1.00 97.44 75 ASP A C 1
ATOM 557 O O . ASP A 1 75 ? 13.964 -13.390 -6.010 1.00 97.44 75 ASP A O 1
ATOM 561 N N . ARG A 1 76 ? 15.049 -15.072 -7.025 1.00 97.19 76 ARG A N 1
ATOM 562 C CA . ARG A 1 76 ? 15.416 -15.773 -5.787 1.00 97.19 76 ARG A CA 1
ATOM 563 C C . ARG A 1 76 ? 16.334 -14.942 -4.892 1.00 97.19 76 ARG A C 1
ATOM 565 O O . ARG A 1 76 ? 16.249 -15.069 -3.671 1.00 97.19 76 ARG A O 1
ATOM 572 N N . THR A 1 77 ? 17.190 -14.105 -5.478 1.00 97.81 77 THR A N 1
ATOM 573 C CA . THR A 1 77 ? 18.092 -13.222 -4.730 1.00 97.81 77 THR A CA 1
ATOM 574 C C . THR A 1 77 ? 17.294 -12.128 -4.030 1.00 97.81 77 THR A C 1
ATOM 576 O O . THR A 1 77 ? 17.447 -11.944 -2.824 1.00 97.81 77 THR A O 1
ATOM 579 N N . GLY A 1 78 ? 16.373 -11.478 -4.745 1.00 97.56 78 GLY A N 1
ATOM 580 C CA . GLY A 1 78 ? 15.465 -10.489 -4.169 1.00 97.56 78 GLY A CA 1
ATOM 581 C C . GLY A 1 78 ? 14.612 -11.068 -3.037 1.00 97.56 78 GLY A C 1
ATOM 582 O O . GLY A 1 78 ? 14.566 -10.505 -1.945 1.00 97.56 78 GLY A O 1
ATOM 583 N N . LEU A 1 79 ? 14.003 -12.242 -3.247 1.00 97.81 79 LEU A N 1
ATOM 584 C CA . LEU A 1 79 ? 13.213 -12.929 -2.213 1.00 97.81 79 LEU A CA 1
ATOM 585 C C . LEU A 1 79 ? 14.030 -13.243 -0.955 1.00 97.81 79 LEU A C 1
ATOM 587 O O . LEU A 1 79 ? 13.541 -13.073 0.161 1.00 97.81 79 LEU A O 1
ATOM 591 N N . ALA A 1 80 ? 15.277 -13.677 -1.125 1.00 97.81 80 ALA A N 1
ATOM 592 C CA . ALA A 1 80 ? 16.188 -13.902 -0.015 1.00 97.81 80 ALA A CA 1
ATOM 593 C C . ALA A 1 80 ? 16.448 -12.620 0.792 1.00 97.81 80 ALA A C 1
ATOM 595 O O . ALA A 1 80 ? 16.408 -12.656 2.024 1.00 97.81 80 ALA A O 1
ATOM 596 N N . LEU A 1 81 ? 16.677 -11.490 0.116 1.00 97.88 81 LEU A N 1
ATOM 597 C CA . LEU A 1 81 ? 16.951 -10.204 0.762 1.00 97.88 81 LEU A CA 1
ATOM 598 C C . LEU A 1 81 ? 15.789 -9.713 1.637 1.00 97.88 81 LEU A C 1
ATOM 600 O O . LEU A 1 81 ? 16.042 -9.024 2.618 1.00 97.88 81 LEU A O 1
ATOM 604 N N . LEU A 1 82 ? 14.543 -10.120 1.373 1.00 96.12 82 LEU A N 1
ATOM 605 C CA . LEU A 1 82 ? 13.398 -9.754 2.222 1.00 96.12 82 LEU A CA 1
ATOM 606 C C . LEU A 1 82 ? 13.469 -10.326 3.644 1.00 96.12 82 LEU A C 1
ATOM 608 O O . LEU A 1 82 ? 12.854 -9.768 4.549 1.00 96.12 82 LEU A O 1
ATOM 612 N N . GLY A 1 83 ? 14.166 -11.450 3.838 1.00 90.94 83 GLY A N 1
ATOM 613 C CA . GLY A 1 83 ? 14.297 -12.095 5.148 1.00 90.94 83 GLY A CA 1
ATOM 614 C C . GLY A 1 83 ? 15.623 -11.823 5.854 1.00 90.94 83 GLY A C 1
ATOM 615 O O . GLY A 1 83 ? 15.673 -11.871 7.079 1.00 90.94 83 GLY A O 1
ATOM 616 N N . ARG A 1 84 ? 16.699 -11.576 5.095 1.00 92.19 84 ARG A N 1
ATOM 617 C CA . ARG A 1 84 ? 18.070 -11.496 5.638 1.00 92.19 84 ARG A CA 1
ATOM 618 C C . ARG A 1 84 ? 18.908 -10.326 5.126 1.00 92.19 84 ARG A C 1
ATOM 620 O O . ARG A 1 84 ? 20.057 -10.203 5.529 1.00 92.19 84 ARG A O 1
ATOM 627 N N . GLY A 1 85 ? 18.380 -9.535 4.197 1.00 94.25 85 GLY A N 1
ATOM 628 C CA . GLY A 1 85 ? 19.104 -8.427 3.587 1.00 94.25 85 GLY A CA 1
ATOM 629 C C . GLY A 1 85 ? 19.024 -7.159 4.426 1.00 94.25 85 GLY A C 1
ATOM 630 O O . GLY A 1 85 ? 18.026 -6.888 5.094 1.00 94.25 85 GLY A O 1
ATOM 631 N N . THR A 1 86 ? 20.069 -6.347 4.346 1.00 95.50 86 THR A N 1
ATOM 632 C CA . THR A 1 86 ? 20.043 -4.967 4.832 1.00 95.50 86 THR A CA 1
ATOM 633 C C . THR A 1 86 ? 19.254 -4.066 3.872 1.00 95.50 86 THR A C 1
ATOM 635 O O . THR A 1 86 ? 19.167 -4.357 2.671 1.00 95.50 86 THR A O 1
ATOM 638 N N . PRO A 1 87 ? 18.740 -2.911 4.340 1.00 94.56 87 PRO A N 1
ATOM 639 C CA . PRO A 1 87 ? 18.114 -1.921 3.462 1.00 94.56 87 PRO A CA 1
ATOM 640 C C . PRO A 1 87 ? 18.997 -1.497 2.281 1.00 94.56 87 PRO A C 1
ATOM 642 O O . PRO A 1 87 ? 18.507 -1.325 1.167 1.00 94.56 87 PRO A O 1
ATOM 645 N N . ALA A 1 88 ? 20.310 -1.373 2.501 1.00 95.19 88 ALA A N 1
ATOM 646 C CA . ALA A 1 88 ? 21.263 -0.980 1.467 1.00 95.19 88 ALA A CA 1
ATOM 647 C C . ALA A 1 88 ? 21.466 -2.068 0.401 1.00 95.19 88 ALA A C 1
ATOM 649 O O . ALA A 1 88 ? 21.589 -1.751 -0.781 1.00 95.19 88 ALA A O 1
ATOM 650 N N . GLU A 1 89 ? 21.494 -3.344 0.792 1.00 96.94 89 GLU A N 1
ATOM 651 C CA . GLU A 1 89 ? 21.571 -4.462 -0.156 1.00 96.94 89 GLU A CA 1
ATOM 652 C C . GLU A 1 89 ? 20.287 -4.594 -0.967 1.00 96.94 89 GLU A C 1
ATOM 654 O O . GLU A 1 89 ? 20.359 -4.749 -2.184 1.00 96.94 89 GLU A O 1
ATOM 659 N N . LEU A 1 90 ? 19.122 -4.467 -0.319 1.00 97.12 90 LEU A N 1
ATOM 660 C CA . LEU A 1 90 ? 17.836 -4.481 -1.010 1.00 97.12 90 LEU A CA 1
ATOM 661 C C . LEU A 1 90 ? 17.736 -3.325 -2.013 1.00 97.12 90 LEU A C 1
ATOM 663 O O . LEU A 1 90 ? 17.391 -3.552 -3.170 1.00 97.12 90 LEU A O 1
ATOM 667 N N . ALA A 1 91 ? 18.096 -2.106 -1.603 1.00 95.94 91 ALA A N 1
ATOM 668 C CA . ALA A 1 91 ? 18.127 -0.956 -2.500 1.00 95.94 91 ALA A CA 1
ATOM 669 C C . ALA A 1 91 ? 19.101 -1.181 -3.664 1.00 95.94 91 ALA A C 1
ATOM 671 O O . ALA A 1 91 ? 18.721 -1.010 -4.817 1.00 95.94 91 ALA A O 1
ATOM 672 N N . ARG A 1 92 ? 20.328 -1.650 -3.405 1.00 96.94 92 ARG A N 1
ATOM 673 C CA . ARG A 1 92 ? 21.302 -1.950 -4.466 1.00 96.94 92 ARG A CA 1
ATOM 674 C C . ARG A 1 92 ? 20.787 -3.005 -5.446 1.00 96.94 92 ARG A C 1
ATOM 676 O O . ARG A 1 92 ? 20.971 -2.844 -6.646 1.00 96.94 92 ARG A O 1
ATOM 683 N N . HIS A 1 93 ? 20.130 -4.051 -4.957 1.00 97.62 93 HIS A N 1
ATOM 684 C CA . HIS A 1 93 ? 19.549 -5.097 -5.801 1.00 97.62 93 HIS A CA 1
ATOM 685 C C . HIS A 1 93 ? 18.405 -4.571 -6.678 1.00 97.62 93 HIS A C 1
ATOM 687 O O . HIS A 1 93 ? 18.285 -4.943 -7.842 1.00 97.62 93 HIS A O 1
ATOM 693 N N . VAL A 1 94 ? 17.585 -3.667 -6.137 1.00 96.69 94 VAL A N 1
ATOM 694 C CA . VAL A 1 94 ? 16.463 -3.059 -6.857 1.00 96.69 94 VAL A CA 1
ATOM 695 C C . VAL A 1 94 ? 16.937 -2.009 -7.863 1.00 96.69 94 VAL A C 1
ATOM 697 O O . VAL A 1 94 ? 16.602 -2.105 -9.041 1.00 96.69 94 VAL A O 1
ATOM 700 N N . CYS A 1 95 ? 17.703 -1.008 -7.431 1.00 94.88 95 CYS A N 1
ATOM 701 C CA . CYS A 1 95 ? 18.018 0.182 -8.225 1.00 94.88 95 CYS A CA 1
ATOM 702 C C . CYS A 1 95 ? 19.505 0.371 -8.548 1.00 94.88 95 CYS A C 1
ATOM 704 O O . CYS A 1 95 ? 19.863 1.403 -9.095 1.00 94.88 95 CYS A O 1
ATOM 706 N N . GLY A 1 96 ? 20.380 -0.593 -8.254 1.00 92.88 96 GLY A N 1
ATOM 707 C CA . GLY A 1 96 ? 21.775 -0.569 -8.718 1.00 92.88 96 GLY A CA 1
ATOM 708 C C . GLY A 1 96 ? 22.680 0.423 -7.982 1.00 92.88 96 GLY A C 1
ATOM 709 O O . GLY A 1 96 ? 23.818 0.620 -8.387 1.00 92.88 96 GLY A O 1
ATOM 710 N N . GLY A 1 97 ? 22.203 1.026 -6.888 1.00 83.00 97 GLY A N 1
ATOM 711 C CA . GLY A 1 97 ? 22.907 2.088 -6.155 1.00 83.00 97 GLY A CA 1
ATOM 712 C C . GLY A 1 97 ? 22.367 3.494 -6.428 1.00 83.00 97 GLY A C 1
ATOM 713 O O . GLY A 1 97 ? 22.724 4.425 -5.708 1.00 83.00 97 GLY A O 1
ATOM 714 N N . ASP A 1 98 ? 21.461 3.638 -7.394 1.00 90.75 98 ASP A N 1
ATOM 715 C CA . ASP A 1 98 ? 20.786 4.899 -7.671 1.00 90.75 98 ASP A CA 1
ATOM 716 C C . ASP A 1 98 ? 19.705 5.238 -6.636 1.00 90.75 98 ASP A C 1
ATOM 718 O O . ASP A 1 98 ? 19.244 4.396 -5.865 1.00 90.75 98 ASP A O 1
ATOM 722 N N . ASN A 1 99 ? 19.234 6.487 -6.647 1.00 92.06 99 ASN A N 1
ATOM 723 C CA . ASN A 1 99 ? 18.118 6.934 -5.816 1.00 92.06 99 ASN A CA 1
ATOM 724 C C . ASN A 1 99 ? 16.842 7.080 -6.652 1.00 92.06 99 ASN A C 1
ATOM 726 O O . ASN A 1 99 ? 16.409 8.196 -6.940 1.00 92.06 99 ASN A O 1
ATOM 730 N N . LEU A 1 100 ? 16.234 5.944 -7.009 1.00 95.50 100 LEU A N 1
ATOM 731 C CA . LEU A 1 100 ? 15.032 5.884 -7.850 1.00 95.50 100 LEU A CA 1
ATOM 732 C C . LEU A 1 100 ? 13.919 6.861 -7.417 1.00 95.50 100 LEU A C 1
ATOM 734 O O . LEU A 1 100 ? 13.387 7.561 -8.276 1.00 95.50 100 LEU A O 1
ATOM 738 N N . PRO A 1 101 ? 13.583 7.015 -6.118 1.00 95.56 101 PRO A N 1
ATOM 739 C CA . PRO A 1 101 ? 12.580 7.995 -5.699 1.00 95.56 101 PRO A CA 1
ATOM 740 C C . PRO A 1 101 ? 12.868 9.449 -6.103 1.00 95.56 101 PRO A C 1
ATOM 742 O O . PRO A 1 101 ? 11.933 10.246 -6.177 1.00 95.56 101 PRO A O 1
ATOM 745 N N . LYS A 1 102 ? 14.138 9.815 -6.324 1.00 96.31 102 LYS A N 1
ATOM 746 C CA . LYS A 1 102 ? 14.573 11.167 -6.706 1.00 96.31 102 LYS A CA 1
ATOM 747 C C . LYS A 1 102 ? 14.712 11.377 -8.215 1.00 96.31 102 LYS A C 1
ATOM 749 O O . LYS A 1 102 ? 15.012 12.498 -8.612 1.00 96.31 102 LYS A O 1
ATOM 754 N N . PHE A 1 103 ? 14.503 10.347 -9.029 1.00 97.69 103 PHE A N 1
ATOM 755 C CA . PHE A 1 103 ? 14.663 10.438 -10.477 1.00 97.69 103 PHE A CA 1
ATOM 756 C C . PHE A 1 103 ? 13.774 11.509 -11.110 1.00 97.69 103 PHE A C 1
ATOM 758 O O . PHE A 1 103 ? 12.609 11.682 -10.743 1.00 97.69 103 PHE A O 1
ATOM 765 N N . SER A 1 104 ? 14.333 12.195 -12.102 1.00 96.75 104 SER A N 1
ATOM 766 C CA . SER A 1 104 ? 13.566 12.871 -13.142 1.00 96.75 104 SER A CA 1
ATOM 767 C C . SER A 1 104 ? 13.030 11.857 -14.166 1.00 96.75 104 SER A C 1
ATOM 769 O O . SER A 1 104 ? 13.368 10.672 -14.132 1.00 96.75 104 SER A O 1
ATOM 771 N N . VAL A 1 105 ? 12.188 12.306 -15.102 1.00 95.44 105 VAL A N 1
ATOM 772 C CA . VAL A 1 105 ? 11.715 11.447 -16.204 1.00 95.44 105 VAL A CA 1
ATOM 773 C C . VAL A 1 105 ? 12.884 10.950 -17.074 1.00 95.44 105 VAL A C 1
ATOM 775 O O . VAL A 1 105 ? 12.939 9.744 -17.320 1.00 95.44 105 VAL A O 1
ATOM 778 N N . PRO A 1 106 ? 13.856 11.797 -17.483 1.00 96.81 106 PRO A N 1
ATOM 779 C CA . PRO A 1 106 ? 15.057 11.325 -18.172 1.00 96.81 106 PRO A CA 1
ATOM 780 C C . PRO A 1 106 ? 15.878 10.304 -17.376 1.00 96.81 106 PRO A C 1
ATOM 782 O O . PRO A 1 106 ? 16.324 9.316 -17.955 1.00 96.81 106 PRO A O 1
ATOM 785 N N . ASP A 1 107 ? 16.038 10.493 -16.061 1.00 97.38 107 ASP A N 1
ATOM 786 C CA . ASP A 1 107 ? 16.772 9.531 -15.221 1.00 97.38 107 ASP A CA 1
ATOM 787 C C . ASP A 1 107 ? 16.063 8.176 -15.193 1.00 97.38 107 ASP A C 1
ATOM 789 O O . ASP A 1 107 ? 16.698 7.137 -15.362 1.00 97.38 107 ASP A O 1
ATOM 793 N N . LEU A 1 108 ? 14.731 8.177 -15.046 1.00 96.81 108 LEU A N 1
ATOM 794 C CA . LEU A 1 108 ? 13.934 6.955 -15.092 1.00 96.81 108 LEU A CA 1
ATOM 795 C C . LEU A 1 108 ? 14.053 6.261 -16.453 1.00 96.81 108 LEU A C 1
ATOM 797 O O . LEU A 1 108 ? 14.221 5.044 -16.496 1.00 96.81 108 LEU A O 1
ATOM 801 N N . ALA A 1 109 ? 13.978 7.012 -17.554 1.00 95.62 109 ALA A N 1
ATOM 802 C CA . ALA A 1 109 ? 14.135 6.461 -18.897 1.00 95.62 109 ALA A CA 1
ATOM 803 C C . ALA A 1 109 ? 15.530 5.843 -19.090 1.00 95.62 109 ALA A C 1
ATOM 805 O O . ALA A 1 109 ? 15.645 4.718 -19.578 1.00 95.62 109 ALA A O 1
ATOM 806 N N . SER A 1 110 ? 16.578 6.539 -18.642 1.00 96.69 110 SER A N 1
ATOM 807 C CA . SER A 1 110 ? 17.954 6.040 -18.676 1.00 96.69 110 SER A CA 1
ATOM 808 C C . SER A 1 110 ? 18.119 4.767 -17.844 1.00 96.69 110 SER A C 1
ATOM 810 O O . SER A 1 110 ? 18.696 3.789 -18.320 1.00 96.69 110 SER A O 1
ATOM 812 N N . TRP A 1 111 ? 17.555 4.739 -16.634 1.00 97.38 111 TRP A N 1
ATOM 813 C CA . TRP A 1 111 ? 17.602 3.583 -15.745 1.00 97.38 111 TRP A CA 1
ATOM 814 C C . TRP A 1 111 ? 16.865 2.373 -16.332 1.00 97.38 111 TRP A C 1
ATOM 816 O O . TRP A 1 111 ? 17.421 1.280 -16.364 1.00 97.38 111 TRP A O 1
ATOM 826 N N . LEU A 1 112 ? 15.659 2.555 -16.882 1.00 96.06 112 LEU A N 1
ATOM 827 C CA . LEU A 1 112 ? 14.924 1.477 -17.559 1.00 96.06 112 LEU A CA 1
ATOM 828 C C . LEU A 1 112 ? 15.700 0.916 -18.760 1.00 96.06 112 LEU A C 1
ATOM 830 O O . LEU A 1 112 ? 15.669 -0.291 -19.009 1.00 96.06 112 LEU A O 1
ATOM 834 N N . ALA A 1 113 ? 16.407 1.770 -19.502 1.00 95.81 113 ALA A N 1
ATOM 835 C CA . ALA A 1 113 ? 17.184 1.357 -20.665 1.00 95.81 113 ALA A CA 1
ATOM 836 C C . ALA A 1 113 ? 18.476 0.611 -20.285 1.00 95.81 113 ALA A C 1
ATOM 838 O O . ALA A 1 113 ? 18.786 -0.409 -20.901 1.00 95.81 113 ALA A O 1
ATOM 839 N N . HIS A 1 114 ? 19.204 1.073 -19.264 1.00 95.12 114 HIS A N 1
ATOM 840 C CA . HIS A 1 114 ? 20.600 0.666 -19.056 1.00 95.12 114 HIS A CA 1
ATOM 841 C C . HIS A 1 114 ? 20.889 -0.033 -17.725 1.00 95.12 114 HIS A C 1
ATOM 843 O O . HIS A 1 114 ? 21.922 -0.695 -17.616 1.00 95.12 114 HIS A O 1
ATOM 849 N N . ALA A 1 115 ? 20.036 0.098 -16.705 1.00 95.94 115 ALA A N 1
ATOM 850 C CA . ALA A 1 115 ? 20.359 -0.439 -15.389 1.00 95.94 115 ALA A CA 1
ATOM 851 C C . ALA A 1 115 ? 20.360 -1.979 -15.403 1.00 95.94 115 ALA A C 1
ATOM 853 O O . ALA A 1 115 ? 19.366 -2.598 -15.800 1.00 95.94 115 ALA A O 1
ATOM 854 N N . PRO A 1 116 ? 21.437 -2.631 -14.928 1.00 94.69 116 PRO A N 1
ATOM 855 C CA . PRO A 1 116 ? 21.556 -4.084 -14.945 1.00 94.69 116 PRO A CA 1
ATOM 856 C C . PRO A 1 116 ? 20.880 -4.722 -13.719 1.00 94.69 116 PRO A C 1
ATOM 858 O O . PRO A 1 116 ? 21.457 -5.598 -13.077 1.00 94.69 116 PRO A O 1
ATOM 861 N N . THR A 1 117 ? 19.673 -4.274 -13.355 1.00 96.44 117 THR A N 1
ATOM 862 C CA . THR A 1 117 ? 18.917 -4.848 -12.230 1.00 96.44 117 THR A CA 1
ATOM 863 C C . THR A 1 117 ? 17.701 -5.642 -12.707 1.00 96.44 117 THR A C 1
ATOM 865 O O . THR A 1 117 ? 17.066 -5.262 -13.698 1.00 96.44 117 THR A O 1
ATOM 868 N N . PRO A 1 118 ? 17.308 -6.719 -11.994 1.00 94.44 118 PRO A N 1
ATOM 869 C CA . PRO A 1 118 ? 16.083 -7.452 -12.310 1.00 94.44 118 PRO A CA 1
ATOM 870 C C . PRO A 1 118 ? 14.841 -6.552 -12.316 1.00 94.44 118 PRO A C 1
ATOM 872 O O . PRO A 1 118 ? 13.982 -6.691 -13.184 1.00 94.44 118 PRO A O 1
ATOM 875 N N . ALA A 1 119 ? 14.764 -5.587 -11.391 1.00 95.88 119 ALA A N 1
ATOM 876 C CA . ALA A 1 119 ? 13.640 -4.658 -11.304 1.00 95.88 119 ALA A CA 1
ATOM 877 C C . ALA A 1 119 ? 13.563 -3.706 -12.511 1.00 95.88 119 ALA A C 1
ATOM 879 O O . ALA A 1 119 ? 12.464 -3.458 -13.004 1.00 95.88 119 ALA A O 1
ATOM 880 N N . ALA A 1 120 ? 14.701 -3.204 -13.009 1.00 96.50 120 ALA A N 1
ATOM 881 C CA . ALA A 1 120 ? 14.736 -2.366 -14.208 1.00 96.50 120 ALA A CA 1
ATOM 882 C C . ALA A 1 120 ? 14.294 -3.146 -15.449 1.00 96.50 120 ALA A C 1
ATOM 884 O O . ALA A 1 120 ? 13.432 -2.679 -16.189 1.00 96.50 120 ALA A O 1
ATOM 885 N N . GLY A 1 121 ? 14.819 -4.364 -15.634 1.00 95.69 121 GLY A N 1
ATOM 886 C CA . GLY A 1 121 ? 14.421 -5.240 -16.739 1.00 95.69 121 GLY A CA 1
ATOM 887 C C . GLY A 1 121 ? 12.929 -5.580 -16.708 1.00 95.69 121 GLY A C 1
ATOM 888 O O . GLY A 1 121 ? 12.251 -5.462 -17.726 1.00 95.69 121 GLY A O 1
ATOM 889 N N . LEU A 1 122 ? 12.405 -5.915 -15.526 1.00 95.19 122 LEU A N 1
ATOM 890 C CA . LEU A 1 122 ? 10.986 -6.193 -15.317 1.00 95.19 122 LEU A CA 1
ATOM 891 C C . LEU A 1 122 ? 10.106 -4.975 -15.628 1.00 95.19 122 LEU A C 1
ATOM 893 O O . LEU A 1 122 ? 9.112 -5.098 -16.339 1.00 95.19 122 LEU A O 1
ATOM 897 N N . LEU A 1 123 ? 10.454 -3.797 -15.099 1.00 94.62 123 LEU A N 1
ATOM 898 C CA . LEU A 1 123 ? 9.688 -2.576 -15.346 1.00 94.62 123 LEU A CA 1
ATOM 899 C C . LEU A 1 123 ? 9.778 -2.116 -16.799 1.00 94.62 123 LEU A C 1
ATOM 901 O O . LEU A 1 123 ? 8.789 -1.593 -17.302 1.00 94.62 123 LEU A O 1
ATOM 905 N N . ARG A 1 124 ? 10.910 -2.328 -17.480 1.00 94.75 124 ARG A N 1
ATOM 906 C CA . ARG A 1 124 ? 11.037 -2.087 -18.922 1.00 94.75 124 ARG A CA 1
ATOM 907 C C . ARG A 1 124 ? 10.085 -2.986 -19.698 1.00 94.75 124 ARG A C 1
ATOM 909 O O . ARG A 1 124 ? 9.290 -2.487 -20.478 1.00 94.75 124 ARG A O 1
ATOM 916 N N . GLU A 1 125 ? 10.076 -4.284 -19.414 1.00 92.75 125 GLU A N 1
ATOM 917 C CA . GLU A 1 125 ? 9.169 -5.202 -20.102 1.00 92.75 125 GLU A CA 1
ATOM 918 C C . GLU A 1 125 ? 7.691 -4.895 -19.823 1.00 92.75 125 GLU A C 1
ATOM 920 O O . GLU A 1 125 ? 6.852 -4.973 -20.719 1.00 92.75 125 GLU A O 1
ATOM 925 N N . LEU A 1 126 ? 7.359 -4.472 -18.600 1.00 89.81 126 LEU A N 1
ATOM 926 C CA . LEU A 1 126 ? 6.028 -3.949 -18.296 1.00 89.81 126 LEU A CA 1
ATOM 927 C C . LEU A 1 126 ? 5.739 -2.669 -19.084 1.00 89.81 126 LEU A C 1
ATOM 929 O O . LEU A 1 126 ? 4.659 -2.542 -19.641 1.00 89.81 126 LEU A O 1
ATOM 933 N N . ARG A 1 127 ? 6.682 -1.729 -19.165 1.00 88.69 127 ARG A N 1
ATOM 934 C CA . ARG A 1 127 ? 6.530 -0.480 -19.926 1.00 88.69 127 ARG A CA 1
ATOM 935 C C . ARG A 1 127 ? 6.275 -0.744 -21.411 1.00 88.69 127 ARG A C 1
ATOM 937 O O . ARG A 1 127 ? 5.429 -0.070 -21.982 1.00 88.69 127 ARG A O 1
ATOM 944 N N . ASP A 1 128 ? 6.956 -1.728 -21.990 1.00 88.06 128 ASP A N 1
ATOM 945 C CA . ASP A 1 128 ? 6.840 -2.082 -23.408 1.00 88.06 128 ASP A CA 1
ATOM 946 C C . ASP A 1 128 ? 5.523 -2.814 -23.723 1.00 88.06 128 ASP A C 1
ATOM 948 O O . ASP A 1 128 ? 4.993 -2.704 -24.827 1.00 88.06 128 ASP A O 1
ATOM 952 N N . ARG A 1 129 ? 4.976 -3.561 -22.753 1.00 84.19 129 ARG A N 1
ATOM 953 C CA . ARG A 1 129 ? 3.721 -4.320 -22.904 1.00 84.19 129 ARG A CA 1
ATOM 954 C C . ARG A 1 129 ? 2.467 -3.543 -22.496 1.00 84.19 129 ARG A C 1
ATOM 956 O O . ARG A 1 129 ? 1.371 -3.917 -22.908 1.00 84.19 129 ARG A O 1
ATOM 963 N N . LEU A 1 130 ? 2.596 -2.535 -21.634 1.00 79.38 130 LEU A N 1
ATOM 964 C CA . LEU A 1 130 ? 1.473 -1.760 -21.107 1.00 79.38 130 LEU A CA 1
ATOM 965 C C . LEU A 1 130 ? 1.236 -0.511 -21.954 1.00 79.38 130 LEU A C 1
ATOM 967 O O . LEU A 1 130 ? 2.086 0.374 -22.011 1.00 79.38 130 LEU A O 1
ATOM 971 N N . ASP A 1 131 ? 0.035 -0.379 -22.514 1.00 79.25 131 ASP A N 1
ATOM 972 C CA . ASP A 1 131 ? -0.403 0.906 -23.059 1.00 79.25 131 ASP A CA 1
ATOM 973 C C . ASP A 1 131 ? -0.469 1.951 -21.918 1.00 79.25 131 ASP A C 1
ATOM 975 O O . ASP A 1 131 ? -1.058 1.674 -20.864 1.00 79.25 131 ASP A O 1
ATOM 979 N N . PRO A 1 132 ? 0.098 3.161 -22.085 1.00 76.56 132 PRO A N 1
ATOM 980 C CA . PRO A 1 132 ? 0.028 4.228 -21.085 1.00 76.56 132 PRO A CA 1
ATOM 981 C C . PRO A 1 132 ? -1.394 4.639 -20.662 1.00 76.56 132 PRO A C 1
ATOM 983 O O . PRO A 1 132 ? -1.569 5.245 -19.598 1.00 76.56 132 PRO A O 1
ATOM 986 N N . ALA A 1 133 ? -2.413 4.349 -21.475 1.00 79.19 133 ALA A N 1
ATOM 987 C CA . ALA A 1 133 ? -3.817 4.562 -21.146 1.00 79.19 133 ALA A CA 1
ATOM 988 C C . ALA A 1 133 ? -4.381 3.492 -20.194 1.00 79.19 133 ALA A C 1
ATOM 990 O O . ALA A 1 133 ? -5.354 3.761 -19.484 1.00 79.19 133 ALA A O 1
ATOM 991 N N . TRP A 1 134 ? -3.782 2.298 -20.126 1.00 81.75 134 TRP A N 1
ATOM 992 C CA . TRP A 1 134 ? -4.309 1.207 -19.309 1.00 81.75 134 TRP A CA 1
ATOM 993 C C . TRP A 1 134 ? -4.229 1.511 -17.818 1.00 81.75 134 TRP A C 1
ATOM 995 O O . TRP A 1 134 ? -3.231 2.000 -17.274 1.00 81.75 134 TRP A O 1
ATOM 1005 N N . GLY A 1 135 ? -5.327 1.194 -17.132 1.00 78.50 135 GLY A N 1
ATOM 1006 C CA . GLY A 1 135 ? -5.472 1.459 -15.708 1.00 78.50 135 GLY A CA 1
ATOM 1007 C C . GLY A 1 135 ? -5.468 2.948 -15.350 1.00 78.50 135 GLY A C 1
ATOM 1008 O O . GLY A 1 135 ? -5.337 3.270 -14.168 1.00 78.50 135 GLY A O 1
ATOM 1009 N N . ARG A 1 136 ? -5.584 3.861 -16.331 1.00 86.62 136 ARG A N 1
ATOM 1010 C CA . ARG A 1 136 ? -5.723 5.292 -16.059 1.00 86.62 136 ARG A CA 1
ATOM 1011 C C . ARG A 1 136 ? -7.063 5.531 -15.368 1.00 86.62 136 ARG A C 1
ATOM 1013 O O . ARG A 1 136 ? -8.120 5.354 -15.961 1.00 86.62 136 ARG A O 1
ATOM 1020 N N . ALA A 1 137 ? -6.999 5.936 -14.106 1.00 86.31 137 ALA A N 1
ATOM 1021 C CA . ALA A 1 137 ? -8.169 6.191 -13.274 1.00 86.31 137 ALA A CA 1
ATOM 1022 C C . ALA A 1 137 ? -7.954 7.483 -12.492 1.00 86.31 137 ALA A C 1
ATOM 1024 O O . ALA A 1 137 ? -7.107 7.534 -11.591 1.00 86.31 137 ALA A O 1
ATOM 1025 N N . THR A 1 138 ? -8.682 8.535 -12.862 1.00 84.94 138 THR A N 1
ATOM 1026 C CA . THR A 1 138 ? -8.601 9.841 -12.202 1.00 84.94 138 THR A CA 1
ATOM 1027 C C . THR A 1 138 ? -9.512 9.836 -10.987 1.00 84.94 138 THR A C 1
ATOM 1029 O O . THR A 1 138 ? -10.696 10.157 -11.071 1.00 84.94 138 THR A O 1
ATOM 1032 N N . LEU A 1 139 ? -8.944 9.449 -9.850 1.00 86.88 139 LEU A N 1
ATOM 1033 C CA . LEU A 1 139 ? -9.608 9.515 -8.558 1.00 86.88 139 LEU A CA 1
ATOM 1034 C C . LEU A 1 139 ? -9.065 10.702 -7.748 1.00 86.88 139 LEU A C 1
ATOM 1036 O O . LEU A 1 139 ? -7.855 10.956 -7.795 1.00 86.88 139 LEU A O 1
ATOM 1040 N N . PRO A 1 140 ? -9.927 11.413 -6.999 1.00 86.88 140 PRO A N 1
ATOM 1041 C CA . PRO A 1 140 ? -9.520 12.335 -5.947 1.00 86.88 140 PRO A CA 1
ATOM 1042 C C . PRO A 1 140 ? -8.413 11.754 -5.067 1.00 86.88 140 PRO A C 1
ATOM 1044 O O . PRO A 1 140 ? -8.413 10.559 -4.766 1.00 86.88 140 PRO A O 1
ATOM 1047 N N . ALA A 1 141 ? -7.471 12.596 -4.646 1.00 82.00 141 ALA A N 1
ATOM 1048 C CA . ALA A 1 141 ? -6.510 12.192 -3.629 1.00 82.00 141 ALA A CA 1
ATOM 1049 C C . ALA A 1 141 ? -7.250 11.885 -2.321 1.00 82.00 141 ALA A C 1
ATOM 1051 O O . ALA A 1 141 ? -8.254 12.522 -2.009 1.00 82.00 141 ALA A O 1
ATOM 1052 N N . LEU A 1 142 ? -6.751 10.900 -1.580 1.00 82.62 142 LEU A N 1
ATOM 1053 C CA . LEU A 1 142 ? -7.208 10.652 -0.223 1.00 82.62 142 LEU A CA 1
ATOM 1054 C C . LEU A 1 142 ? -6.825 11.839 0.669 1.00 82.62 142 LEU A C 1
ATOM 1056 O O . LEU A 1 142 ? -5.666 12.260 0.658 1.00 82.62 142 LEU A O 1
ATOM 1060 N N . ASP A 1 143 ? -7.780 12.322 1.455 1.00 82.81 143 ASP A N 1
ATOM 1061 C CA . ASP A 1 143 ? -7.566 13.344 2.472 1.00 82.81 143 ASP A CA 1
ATOM 1062 C C . ASP A 1 143 ? -7.787 12.737 3.861 1.00 82.81 143 ASP A C 1
ATOM 1064 O O . ASP A 1 143 ? -8.872 12.233 4.166 1.00 82.81 143 ASP A O 1
ATOM 1068 N N . VAL A 1 144 ? -6.742 12.764 4.692 1.00 78.56 144 VAL A N 1
ATOM 1069 C CA . VAL A 1 144 ? -6.759 12.175 6.039 1.00 78.56 144 VAL A CA 1
ATOM 1070 C C . VAL A 1 144 ? -7.800 12.857 6.927 1.00 78.56 144 VAL A C 1
ATOM 1072 O O . VAL A 1 144 ? -8.438 12.183 7.737 1.00 78.56 144 VAL A O 1
ATOM 1075 N N . ASP A 1 145 ? -8.041 14.150 6.712 1.00 81.56 145 ASP A N 1
ATOM 1076 C CA . ASP A 1 145 ? -8.977 14.942 7.511 1.00 81.56 145 ASP A CA 1
ATOM 1077 C C . ASP A 1 145 ? -10.442 14.554 7.243 1.00 81.56 145 ASP A C 1
ATOM 1079 O O . ASP A 1 145 ? -11.331 14.825 8.049 1.00 81.56 145 ASP A O 1
ATOM 1083 N N . THR A 1 146 ? -10.707 13.854 6.134 1.00 84.38 146 THR A N 1
ATOM 1084 C CA . THR A 1 146 ? -12.056 13.403 5.749 1.00 84.38 146 THR A CA 1
ATOM 1085 C C . THR A 1 146 ? -12.386 11.974 6.197 1.00 84.38 146 THR A C 1
ATOM 1087 O O . THR A 1 146 ? -13.543 11.554 6.135 1.00 84.38 146 THR A O 1
ATOM 1090 N N . LEU A 1 147 ? -11.407 11.231 6.730 1.00 85.62 147 LEU A N 1
ATOM 1091 C CA . LEU A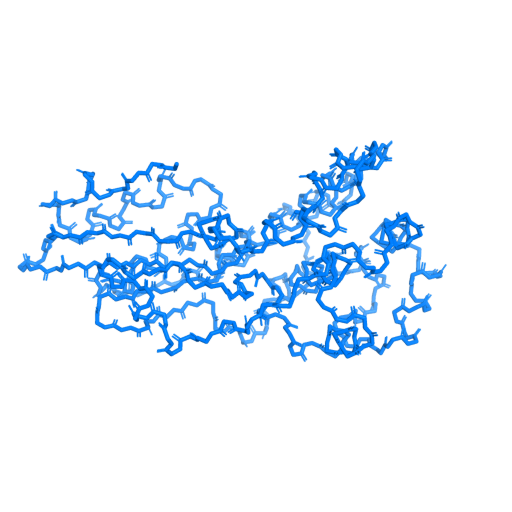 1 147 ? -11.547 9.794 7.002 1.00 85.62 147 LEU A CA 1
ATOM 1092 C C . LEU A 1 147 ? -12.577 9.451 8.093 1.00 85.62 147 LEU A C 1
ATOM 1094 O O . LEU A 1 147 ? -13.132 8.350 8.077 1.00 85.62 147 LEU A O 1
ATOM 1098 N N . ASP A 1 148 ? -12.849 10.344 9.054 1.00 86.12 148 ASP A N 1
ATOM 1099 C CA . ASP A 1 148 ? -13.914 10.106 10.045 1.00 86.12 148 ASP A CA 1
ATOM 1100 C C . ASP A 1 148 ? -15.295 10.085 9.376 1.00 86.12 148 ASP A C 1
ATOM 1102 O O . ASP A 1 148 ? -16.075 9.143 9.579 1.00 86.12 148 ASP A O 1
ATOM 1106 N N . ALA A 1 149 ? -15.564 11.070 8.511 1.00 84.19 149 ALA A N 1
ATOM 1107 C CA . ALA A 1 149 ? -16.810 11.159 7.754 1.00 84.19 149 ALA A CA 1
ATOM 1108 C C . ALA A 1 149 ? -17.024 9.901 6.901 1.00 84.19 149 ALA A C 1
ATOM 1110 O O . ALA A 1 149 ? -18.125 9.348 6.857 1.00 84.19 149 ALA A O 1
ATOM 1111 N N . ASP A 1 150 ? -15.944 9.373 6.325 1.00 82.12 150 ASP A N 1
ATOM 1112 C CA . ASP A 1 150 ? -15.989 8.151 5.535 1.00 82.12 150 ASP A CA 1
ATOM 1113 C C . ASP A 1 150 ? -16.467 6.953 6.356 1.00 82.12 150 ASP A C 1
ATOM 1115 O O . ASP A 1 150 ? -17.133 6.062 5.829 1.00 82.12 150 ASP A O 1
ATOM 1119 N N . MET A 1 151 ? -16.178 6.908 7.654 1.00 85.31 151 MET A N 1
ATOM 1120 C CA . MET A 1 151 ? -16.557 5.794 8.521 1.00 85.31 151 MET A CA 1
ATOM 1121 C C . MET A 1 151 ? -17.968 5.909 9.109 1.00 85.31 151 MET A C 1
ATOM 1123 O O . MET A 1 151 ? -18.384 4.988 9.822 1.00 85.31 151 MET A O 1
ATOM 1127 N N . MET A 1 152 ? -18.709 6.987 8.825 1.00 82.69 152 MET A N 1
ATOM 1128 C CA . MET A 1 152 ? -20.077 7.175 9.318 1.00 82.69 152 MET A CA 1
ATOM 1129 C C . MET A 1 152 ? -21.038 6.092 8.809 1.00 82.69 152 MET A C 1
ATOM 1131 O O . MET A 1 152 ? -20.812 5.401 7.811 1.00 82.69 152 MET A O 1
ATOM 1135 N N . GLU A 1 153 ? -22.128 5.884 9.543 1.00 74.75 153 GLU A N 1
ATOM 1136 C CA . GLU A 1 153 ? -23.182 4.958 9.137 1.00 74.75 153 GLU A CA 1
ATOM 1137 C C . GLU A 1 153 ? -23.810 5.410 7.811 1.00 74.75 153 GLU A C 1
ATOM 1139 O O . GLU A 1 153 ? -24.068 6.595 7.630 1.00 74.75 153 GLU A O 1
ATOM 1144 N N . HIS A 1 154 ? -24.018 4.479 6.874 1.00 77.44 154 HIS A N 1
ATOM 1145 C CA . HIS A 1 154 ? -24.522 4.749 5.517 1.00 77.44 154 HIS A CA 1
ATOM 1146 C C . HIS A 1 154 ? -23.643 5.644 4.625 1.00 77.44 154 HIS A C 1
ATOM 1148 O O . HIS A 1 154 ? -24.039 5.933 3.495 1.00 77.44 154 HIS A O 1
ATOM 1154 N N . ALA A 1 155 ? -22.447 6.047 5.071 1.00 73.44 155 ALA A N 1
ATOM 1155 C CA . ALA A 1 155 ? -21.527 6.794 4.224 1.00 73.44 155 ALA A CA 1
ATOM 1156 C C . ALA A 1 155 ? -21.147 5.953 2.988 1.00 73.44 155 ALA A C 1
ATOM 1158 O O . ALA A 1 155 ? -20.708 4.802 3.140 1.00 73.44 155 ALA A O 1
ATOM 1159 N N . PRO A 1 156 ? -21.308 6.484 1.762 1.00 74.06 156 PRO A N 1
ATOM 1160 C CA . PRO A 1 156 ? -20.817 5.804 0.576 1.00 74.06 156 PRO A CA 1
ATOM 1161 C C . PRO A 1 156 ? -19.296 5.672 0.674 1.00 74.06 156 PRO A C 1
ATOM 1163 O O . PRO A 1 156 ? -18.619 6.550 1.200 1.00 74.06 156 PRO A O 1
ATOM 1166 N N . SER A 1 157 ? -18.740 4.576 0.154 1.00 69.81 157 SER A N 1
ATOM 1167 C CA . SER A 1 157 ? -17.283 4.464 0.059 1.00 69.81 157 SER A CA 1
ATOM 1168 C C . SER A 1 157 ? -16.762 5.546 -0.893 1.00 69.81 157 SER A C 1
ATOM 1170 O O . SER A 1 157 ? -17.208 5.582 -2.047 1.00 69.81 157 SER A O 1
ATOM 1172 N N . PRO A 1 158 ? -15.845 6.421 -0.451 1.00 72.00 158 PRO A N 1
ATOM 1173 C CA . PRO A 1 158 ? -15.304 7.459 -1.309 1.00 72.00 158 PRO A CA 1
ATOM 1174 C C . PRO A 1 158 ? -14.590 6.847 -2.497 1.00 72.00 158 PRO A C 1
ATOM 1176 O O . PRO A 1 158 ? -13.849 5.866 -2.390 1.00 72.00 158 PRO A O 1
ATOM 1179 N N . ARG A 1 159 ? -14.793 7.468 -3.652 1.00 83.62 159 ARG A N 1
ATOM 1180 C CA . ARG A 1 159 ? -14.032 7.158 -4.855 1.00 83.62 159 ARG A CA 1
ATOM 1181 C C . ARG A 1 159 ? -12.762 7.989 -4.797 1.00 83.62 159 ARG A C 1
ATOM 1183 O O . ARG A 1 159 ? -12.727 9.075 -5.355 1.00 83.62 159 ARG A O 1
ATOM 1190 N N . CYS A 1 160 ? -11.748 7.501 -4.097 1.00 87.06 160 CYS A N 1
ATOM 1191 C CA . CYS A 1 160 ? -10.462 8.179 -3.956 1.00 87.06 160 CYS A CA 1
ATOM 1192 C C . CYS A 1 160 ? -9.294 7.226 -4.234 1.00 87.06 160 CYS A C 1
ATOM 1194 O O . CYS A 1 160 ? -9.428 6.002 -4.194 1.00 87.06 160 CYS A O 1
ATOM 1196 N N . GLU A 1 161 ? -8.127 7.796 -4.516 1.00 90.44 161 GLU A N 1
ATOM 1197 C CA . GLU A 1 161 ? -6.865 7.075 -4.615 1.00 90.44 161 GLU A CA 1
ATOM 1198 C C . GLU A 1 161 ? -6.389 6.704 -3.205 1.00 90.44 161 GLU A C 1
ATOM 1200 O O . GLU A 1 161 ? -5.689 7.473 -2.554 1.00 90.44 161 GLU A O 1
ATOM 1205 N N . ALA A 1 162 ? -6.818 5.538 -2.725 1.00 89.75 162 ALA A N 1
ATOM 1206 C CA . ALA A 1 162 ? -6.500 5.015 -1.395 1.00 89.75 162 ALA A CA 1
ATOM 1207 C C . ALA A 1 162 ? -5.293 4.056 -1.385 1.00 89.75 162 ALA A C 1
ATOM 1209 O O . ALA A 1 162 ? -4.983 3.474 -0.341 1.00 89.75 162 ALA A O 1
ATOM 1210 N N . THR A 1 163 ? -4.627 3.845 -2.529 1.00 92.00 163 THR A N 1
ATOM 1211 C CA . THR A 1 163 ? -3.463 2.952 -2.621 1.00 92.00 163 THR A CA 1
ATOM 1212 C C . THR A 1 163 ? -2.184 3.625 -2.125 1.00 92.00 163 THR A C 1
ATOM 1214 O O . THR A 1 163 ? -2.145 4.809 -1.785 1.00 92.00 163 THR A O 1
ATOM 1217 N N . VAL A 1 164 ? -1.085 2.869 -2.164 1.00 93.31 164 VAL A N 1
ATOM 1218 C CA . VAL A 1 164 ? 0.274 3.364 -1.916 1.00 93.31 164 VAL A CA 1
ATOM 1219 C C . VAL A 1 164 ? 0.649 4.596 -2.750 1.00 93.31 164 VAL A C 1
ATOM 1221 O O . VAL A 1 164 ? 1.468 5.401 -2.310 1.00 93.31 164 VAL A O 1
ATOM 1224 N N . LEU A 1 165 ? 0.025 4.806 -3.917 1.00 94.06 165 LEU A N 1
ATOM 1225 C CA . LEU A 1 165 ? 0.271 5.994 -4.734 1.00 94.06 165 LEU A CA 1
ATOM 1226 C C . LEU A 1 165 ? 0.001 7.295 -3.966 1.00 94.06 165 LEU A C 1
ATOM 1228 O O . LEU A 1 165 ? 0.744 8.256 -4.151 1.00 94.06 165 LEU A O 1
ATOM 1232 N N . ALA A 1 166 ? -1.003 7.334 -3.084 1.00 90.88 166 ALA A N 1
ATOM 1233 C CA . ALA A 1 166 ? -1.264 8.509 -2.253 1.00 90.88 166 ALA A CA 1
ATOM 1234 C C . ALA A 1 166 ? -0.093 8.805 -1.303 1.00 90.88 166 ALA A C 1
ATOM 1236 O O . ALA A 1 166 ? 0.359 9.946 -1.220 1.00 90.88 166 ALA A O 1
ATOM 1237 N N . ARG A 1 167 ? 0.462 7.762 -0.671 1.00 90.50 167 ARG A N 1
ATOM 1238 C CA . ARG A 1 167 ? 1.589 7.848 0.272 1.00 90.50 167 ARG A CA 1
ATOM 1239 C C . ARG A 1 167 ? 2.875 8.355 -0.388 1.00 90.50 167 ARG A C 1
ATOM 1241 O O . ARG A 1 167 ? 3.601 9.142 0.212 1.00 90.50 167 ARG A O 1
ATOM 1248 N N . VAL A 1 168 ? 3.151 7.947 -1.629 1.00 93.81 168 VAL A N 1
ATOM 1249 C CA . VAL A 1 168 ? 4.389 8.321 -2.346 1.00 93.81 168 VAL A CA 1
ATOM 1250 C C . VAL A 1 168 ? 4.210 9.422 -3.391 1.00 93.81 168 VAL A C 1
ATOM 1252 O O . VAL A 1 168 ? 5.148 9.734 -4.123 1.00 93.81 168 VAL A O 1
ATOM 1255 N N . ARG A 1 169 ? 3.029 10.049 -3.460 1.00 93.12 169 ARG A N 1
ATOM 1256 C CA . ARG A 1 169 ? 2.660 11.035 -4.492 1.00 93.12 169 ARG A CA 1
ATOM 1257 C C . ARG A 1 169 ? 3.664 12.182 -4.637 1.00 93.12 169 ARG A C 1
ATOM 1259 O O . ARG A 1 169 ? 3.871 12.688 -5.737 1.00 93.12 169 ARG A O 1
ATOM 1266 N N . ALA A 1 170 ? 4.279 12.591 -3.528 1.00 92.62 170 ALA A N 1
ATOM 1267 C CA . ALA A 1 170 ? 5.241 13.689 -3.485 1.00 92.62 170 ALA A CA 1
ATOM 1268 C C . ALA A 1 170 ? 6.658 13.307 -3.959 1.00 92.62 170 ALA A C 1
ATOM 1270 O O . ALA A 1 170 ? 7.495 14.196 -4.127 1.00 92.62 170 ALA A O 1
ATOM 1271 N N . ALA A 1 171 ? 6.953 12.017 -4.175 1.00 95.38 171 ALA A N 1
ATOM 1272 C CA . ALA A 1 171 ? 8.246 11.585 -4.701 1.00 95.38 171 ALA A CA 1
ATOM 1273 C C . ALA A 1 171 ? 8.497 12.224 -6.082 1.00 95.38 171 ALA A C 1
ATOM 1275 O O . ALA A 1 171 ? 7.608 12.139 -6.933 1.00 95.38 171 ALA A O 1
ATOM 1276 N N . PRO A 1 172 ? 9.674 12.834 -6.337 1.00 97.25 172 PRO A N 1
ATOM 1277 C CA . PRO A 1 172 ? 9.979 13.497 -7.607 1.00 97.25 172 PRO A CA 1
ATOM 1278 C C . PRO A 1 172 ? 9.603 12.695 -8.859 1.00 97.25 172 PRO A C 1
ATOM 1280 O O . PRO A 1 172 ? 8.884 13.219 -9.712 1.00 97.25 172 PRO A O 1
ATOM 1283 N N . VAL A 1 173 ? 9.987 11.415 -8.920 1.00 97.44 173 VAL A N 1
ATOM 1284 C CA . VAL A 1 173 ? 9.696 10.544 -10.072 1.00 97.44 173 VAL A CA 1
ATOM 1285 C C . VAL A 1 173 ? 8.195 10.295 -10.257 1.00 97.44 173 VAL A C 1
ATOM 1287 O O . VAL A 1 173 ? 7.683 10.324 -11.373 1.00 97.44 173 VAL A O 1
ATOM 1290 N N . ILE A 1 174 ? 7.460 10.116 -9.155 1.00 97.19 174 ILE A N 1
ATOM 1291 C CA . ILE A 1 174 ? 6.012 9.876 -9.176 1.00 97.19 174 ILE A CA 1
ATOM 1292 C C . ILE A 1 174 ? 5.27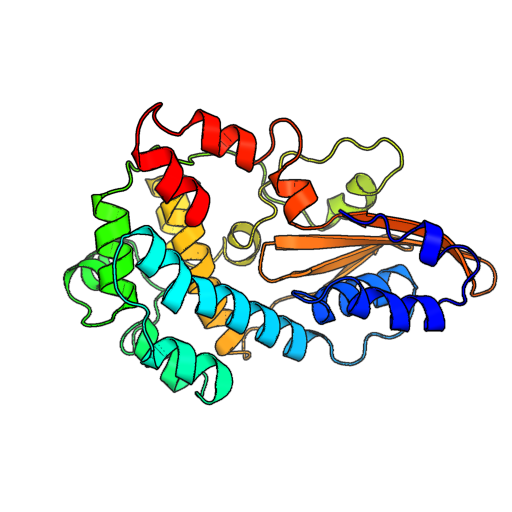7 11.145 -9.590 1.00 97.19 174 ILE A C 1
ATOM 1294 O O . ILE A 1 174 ? 4.423 11.096 -10.471 1.00 97.19 174 ILE A O 1
ATOM 1298 N N . ARG A 1 175 ? 5.635 12.292 -9.006 1.00 96.69 175 ARG A N 1
ATOM 1299 C CA . ARG A 1 175 ? 5.037 13.585 -9.345 1.00 96.69 175 ARG A CA 1
ATOM 1300 C C . ARG A 1 175 ? 5.226 13.918 -10.823 1.00 96.69 175 ARG A C 1
ATOM 1302 O O . ARG A 1 175 ? 4.276 14.360 -11.459 1.00 96.69 175 ARG A O 1
ATOM 1309 N N . ALA A 1 176 ? 6.424 13.694 -11.361 1.00 95.88 176 ALA A N 1
ATOM 1310 C CA . ALA A 1 176 ? 6.713 13.968 -12.764 1.00 95.88 176 ALA A CA 1
ATOM 1311 C C . ALA A 1 176 ? 5.883 13.075 -13.703 1.00 95.88 176 ALA A C 1
ATOM 1313 O O . ALA A 1 176 ? 5.225 13.586 -14.606 1.00 95.88 176 ALA A O 1
ATOM 1314 N N . LEU A 1 177 ? 5.799 11.767 -13.428 1.00 94.25 177 LEU A N 1
ATOM 1315 C CA . LEU A 1 177 ? 4.963 10.865 -14.226 1.00 94.25 177 LEU A CA 1
ATOM 1316 C C . LEU A 1 177 ? 3.464 11.146 -14.087 1.00 94.25 177 LEU A C 1
ATOM 1318 O O . LEU A 1 177 ? 2.724 10.992 -15.052 1.00 94.25 177 LEU A O 1
ATOM 1322 N N . LEU A 1 178 ? 2.986 11.566 -12.915 1.00 93.94 178 LEU A N 1
ATOM 1323 C CA . LEU A 1 178 ? 1.584 11.958 -12.761 1.00 93.94 178 LEU A CA 1
ATOM 1324 C C . LEU A 1 178 ? 1.221 13.138 -13.673 1.00 93.94 178 LEU A C 1
ATOM 1326 O O . LEU A 1 178 ? 0.107 13.166 -14.189 1.00 93.94 178 LEU A O 1
ATOM 1330 N N . ILE A 1 179 ? 2.146 14.077 -13.887 1.00 92.94 179 ILE A N 1
ATOM 1331 C CA . ILE A 1 179 ? 1.959 15.209 -14.806 1.00 92.94 179 ILE A CA 1
ATOM 1332 C C . ILE A 1 179 ? 1.977 14.730 -16.264 1.00 92.94 179 ILE A C 1
ATOM 1334 O O . ILE A 1 179 ? 1.109 15.113 -17.041 1.00 92.94 179 ILE A O 1
ATOM 1338 N N . GLU A 1 180 ? 2.934 13.877 -16.630 1.00 89.81 180 GLU A N 1
ATOM 1339 C CA . GLU A 1 180 ? 3.144 13.453 -18.021 1.00 89.81 180 GLU A CA 1
ATOM 1340 C C . GLU A 1 180 ? 2.095 12.445 -18.519 1.00 89.81 180 GLU A C 1
ATOM 1342 O O . GLU A 1 180 ? 1.589 12.551 -19.634 1.00 89.81 180 GLU A O 1
ATOM 1347 N N . GLN A 1 181 ? 1.740 11.460 -17.690 1.00 87.56 181 GLN A N 1
ATOM 1348 C CA . GLN A 1 181 ? 0.916 10.313 -18.092 1.00 87.56 181 GLN A CA 1
ATOM 1349 C C . GLN A 1 181 ? -0.257 10.01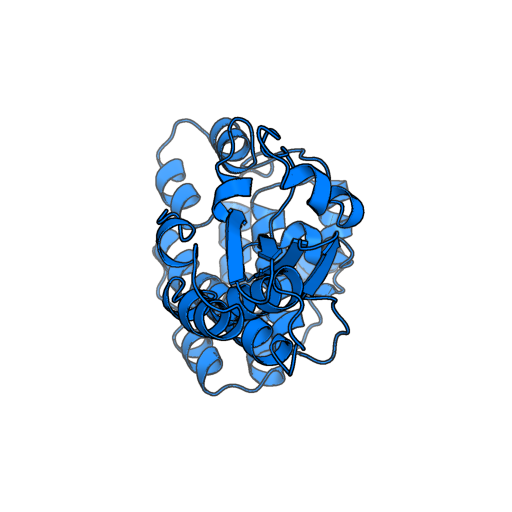9 -17.147 1.00 87.56 181 GLN A C 1
ATOM 1351 O O . GLN A 1 181 ? -0.969 9.032 -17.338 1.00 87.56 181 GLN A O 1
ATOM 1356 N N . GLY A 1 182 ? -0.505 10.858 -16.141 1.00 90.19 182 GLY A N 1
ATOM 1357 C CA . GLY A 1 182 ? -1.600 10.655 -15.195 1.00 90.19 182 GLY A CA 1
ATOM 1358 C C . GLY A 1 182 ? -1.437 9.409 -14.318 1.00 90.19 182 GLY A C 1
ATOM 1359 O O . GLY A 1 182 ? -0.373 8.805 -14.202 1.00 90.19 182 GLY A O 1
ATOM 1360 N N . THR A 1 183 ? -2.527 9.014 -13.669 1.00 90.94 183 THR A N 1
ATOM 1361 C CA . THR A 1 183 ? -2.610 7.877 -12.742 1.00 90.94 183 THR A CA 1
ATOM 1362 C C . THR A 1 183 ? -2.788 6.548 -13.488 1.00 90.94 183 THR A C 1
ATOM 1364 O O . THR A 1 183 ? -3.821 5.888 -13.357 1.00 90.94 183 THR A O 1
ATOM 1367 N N . SER A 1 184 ? -1.804 6.165 -14.306 1.00 90.25 184 SER A N 1
ATOM 1368 C CA . SER A 1 184 ? -1.804 4.898 -15.056 1.00 90.25 184 SER A CA 1
ATOM 1369 C C . SER A 1 184 ? -1.421 3.693 -14.187 1.00 90.25 184 SER A C 1
ATOM 1371 O O . SER A 1 184 ? -0.918 3.845 -13.067 1.00 90.25 184 SER A O 1
ATOM 1373 N N . LEU A 1 185 ? -1.615 2.474 -14.709 1.00 89.38 185 LEU A N 1
ATOM 1374 C CA . LEU A 1 185 ? -1.133 1.255 -14.050 1.00 89.38 185 LEU A CA 1
ATOM 1375 C C . LEU A 1 185 ? 0.380 1.322 -13.792 1.00 89.38 185 LEU A C 1
ATOM 1377 O O . LEU A 1 185 ? 0.821 1.048 -12.679 1.00 89.38 185 LEU A O 1
ATOM 1381 N N . PHE A 1 186 ? 1.169 1.763 -14.775 1.00 92.38 186 PHE A N 1
ATOM 1382 C CA . PHE A 1 186 ? 2.622 1.871 -14.623 1.00 92.38 186 PHE A CA 1
ATOM 1383 C C . PHE A 1 186 ? 3.023 2.797 -13.464 1.00 92.38 186 PHE A C 1
ATOM 1385 O O . PHE A 1 186 ? 3.919 2.457 -12.695 1.00 92.38 186 PHE A O 1
ATOM 1392 N N . VAL A 1 187 ? 2.334 3.934 -13.281 1.00 94.19 187 VAL A N 1
ATOM 1393 C CA . VAL A 1 187 ? 2.602 4.833 -12.142 1.00 94.19 187 VAL A CA 1
ATOM 1394 C C . VAL A 1 187 ? 2.327 4.144 -10.807 1.00 94.19 187 VAL A C 1
ATOM 1396 O O . VAL A 1 187 ? 3.101 4.325 -9.873 1.00 94.19 187 VAL A O 1
ATOM 1399 N N . ARG A 1 188 ? 1.276 3.319 -10.703 1.00 93.69 188 ARG A N 1
ATOM 1400 C CA . ARG A 1 188 ? 0.982 2.560 -9.473 1.00 93.69 188 ARG A CA 1
ATOM 1401 C C . ARG A 1 188 ? 2.012 1.464 -9.197 1.00 93.69 188 ARG A C 1
ATOM 1403 O O . ARG A 1 188 ? 2.403 1.282 -8.045 1.00 93.69 188 ARG A O 1
ATOM 1410 N N . LEU A 1 189 ? 2.507 0.786 -10.232 1.00 94.69 189 LEU A N 1
ATOM 1411 C CA . LEU A 1 189 ? 3.590 -0.195 -10.089 1.00 94.69 189 LEU A CA 1
ATOM 1412 C C . LEU A 1 189 ? 4.890 0.479 -9.639 1.00 94.69 189 LEU A C 1
ATOM 1414 O O . LEU A 1 189 ? 5.532 0.014 -8.696 1.00 94.69 189 LEU A O 1
ATOM 1418 N N . LEU A 1 190 ? 5.237 1.622 -10.237 1.00 96.00 190 LEU A N 1
ATOM 1419 C CA . LEU A 1 190 ? 6.400 2.395 -9.810 1.00 96.00 190 LEU A CA 1
ATOM 1420 C C . LEU A 1 190 ? 6.225 2.951 -8.391 1.00 96.00 190 LEU A C 1
ATOM 1422 O O . LEU A 1 190 ? 7.175 2.939 -7.613 1.00 96.00 190 LEU A O 1
ATOM 1426 N N . ALA A 1 191 ? 5.019 3.387 -8.021 1.00 96.38 191 ALA A N 1
ATOM 1427 C CA . ALA A 1 191 ? 4.714 3.838 -6.667 1.00 96.38 191 ALA A CA 1
ATOM 1428 C C . ALA A 1 191 ? 4.976 2.740 -5.632 1.00 96.38 191 ALA A C 1
ATOM 1430 O O . ALA A 1 191 ? 5.596 3.005 -4.605 1.00 96.38 191 ALA A O 1
ATOM 1431 N N . ARG A 1 192 ? 4.593 1.495 -5.936 1.00 97.12 192 ARG A N 1
ATOM 1432 C CA . ARG A 1 192 ? 4.899 0.330 -5.099 1.00 97.12 192 ARG A CA 1
ATOM 1433 C C . ARG A 1 192 ? 6.409 0.101 -4.957 1.00 97.12 192 ARG A C 1
ATOM 1435 O O . ARG A 1 192 ? 6.880 -0.250 -3.881 1.00 97.12 192 ARG A O 1
ATOM 1442 N N . LEU A 1 193 ? 7.188 0.337 -6.013 1.00 97.19 193 LEU A N 1
ATOM 1443 C CA . LEU A 1 193 ? 8.648 0.226 -5.953 1.00 97.19 193 LEU A CA 1
ATOM 1444 C C . LEU A 1 193 ? 9.290 1.335 -5.107 1.00 97.19 193 LEU A C 1
ATOM 1446 O O . LEU A 1 193 ? 10.167 1.067 -4.289 1.00 97.19 193 LEU A O 1
ATOM 1450 N N . VAL A 1 194 ? 8.840 2.579 -5.284 1.00 97.31 194 VAL A N 1
ATOM 1451 C CA . VAL A 1 194 ? 9.287 3.724 -4.477 1.00 97.31 194 VAL A CA 1
ATOM 1452 C C . VAL A 1 194 ? 8.986 3.485 -3.001 1.00 97.31 194 VAL A C 1
ATOM 1454 O O . VAL A 1 194 ? 9.842 3.721 -2.149 1.00 97.31 194 VAL A O 1
ATOM 1457 N N . ASP A 1 195 ? 7.796 2.978 -2.706 1.00 97.19 195 ASP A N 1
ATOM 1458 C CA . ASP A 1 195 ? 7.368 2.717 -1.343 1.00 97.19 195 ASP A CA 1
ATOM 1459 C C . ASP A 1 195 ? 8.146 1.576 -0.682 1.00 97.19 195 ASP A C 1
ATOM 1461 O O . ASP A 1 195 ? 8.567 1.718 0.463 1.00 97.19 195 ASP A O 1
ATOM 1465 N N . LEU A 1 196 ? 8.450 0.501 -1.422 1.00 97.19 196 LEU A N 1
ATOM 1466 C CA . LEU A 1 196 ? 9.356 -0.559 -0.964 1.00 97.19 196 LEU A CA 1
ATOM 1467 C C . LEU A 1 196 ? 10.692 0.025 -0.487 1.00 97.19 196 LEU A C 1
ATOM 1469 O O . LEU A 1 196 ? 11.151 -0.296 0.608 1.00 97.19 196 LEU A O 1
ATOM 1473 N N . LEU A 1 197 ? 11.297 0.905 -1.291 1.00 96.00 197 LEU A N 1
ATOM 1474 C CA . LEU A 1 197 ? 12.580 1.531 -0.967 1.00 96.00 197 LEU A CA 1
ATOM 1475 C C . LEU A 1 197 ? 12.477 2.455 0.254 1.00 96.00 197 LEU A C 1
ATOM 1477 O O . LEU A 1 197 ? 13.374 2.460 1.094 1.00 96.00 197 LEU A O 1
ATOM 1481 N N . TRP A 1 198 ? 11.391 3.222 0.384 1.00 95.19 198 TRP A N 1
ATOM 1482 C CA . TRP A 1 198 ? 11.177 4.103 1.537 1.00 95.19 198 TRP A CA 1
ATOM 1483 C C . TRP A 1 198 ? 10.943 3.330 2.833 1.00 95.19 198 TRP A C 1
ATOM 1485 O O . TRP A 1 198 ? 11.518 3.682 3.865 1.00 95.19 198 TRP A O 1
ATOM 1495 N N . MET A 1 199 ? 10.123 2.280 2.786 1.00 95.25 199 MET A N 1
ATOM 1496 C CA . MET A 1 199 ? 9.828 1.453 3.955 1.00 95.25 199 MET A CA 1
ATOM 1497 C C . MET A 1 199 ? 11.043 0.631 4.388 1.00 95.25 199 MET A C 1
ATOM 1499 O O . MET A 1 199 ? 11.259 0.478 5.588 1.00 95.25 199 MET A O 1
ATOM 1503 N N . ALA A 1 200 ? 11.859 0.161 3.438 1.00 94.88 200 ALA A N 1
ATOM 1504 C CA . ALA A 1 200 ? 13.111 -0.530 3.733 1.00 94.88 200 ALA A CA 1
ATOM 1505 C C . ALA A 1 200 ? 14.154 0.401 4.363 1.00 94.88 200 ALA A C 1
ATOM 1507 O O . ALA A 1 200 ? 14.792 0.017 5.337 1.00 94.88 200 ALA A O 1
ATOM 1508 N N . ASP A 1 201 ? 14.320 1.623 3.840 1.00 92.44 201 ASP A N 1
ATOM 1509 C CA . ASP A 1 201 ? 15.275 2.597 4.387 1.00 92.44 201 ASP A CA 1
ATOM 1510 C C . ASP A 1 201 ? 14.939 2.979 5.835 1.00 92.44 201 ASP A C 1
ATOM 1512 O O . ASP A 1 201 ? 15.842 3.176 6.643 1.00 92.44 201 ASP A O 1
ATOM 1516 N N . GLY A 1 202 ? 13.649 3.082 6.179 1.00 87.00 202 GLY A N 1
ATOM 1517 C CA . GLY A 1 202 ? 13.162 3.251 7.555 1.00 87.00 202 GLY A CA 1
ATOM 1518 C C . GLY A 1 202 ? 13.493 4.592 8.227 1.00 87.00 202 GLY A C 1
ATOM 1519 O O . GLY A 1 202 ? 12.846 4.943 9.210 1.00 87.00 202 GLY A O 1
ATOM 1520 N N . ARG A 1 203 ? 14.441 5.366 7.682 1.00 81.56 203 ARG A N 1
ATOM 1521 C CA . ARG A 1 203 ? 14.875 6.681 8.184 1.00 81.56 203 ARG A CA 1
ATOM 1522 C C . ARG A 1 203 ? 13.930 7.817 7.813 1.00 81.56 203 ARG A C 1
ATOM 1524 O O . ARG A 1 203 ? 14.041 8.906 8.367 1.00 81.56 203 ARG A O 1
ATOM 1531 N N . ARG A 1 204 ? 13.028 7.596 6.853 1.00 78.44 204 ARG A N 1
ATOM 1532 C CA . ARG A 1 204 ? 12.020 8.593 6.490 1.00 78.44 204 ARG A CA 1
ATOM 1533 C C . ARG A 1 204 ? 10.965 8.694 7.580 1.00 78.44 204 ARG A C 1
ATOM 1535 O O . ARG A 1 204 ? 10.343 7.694 7.953 1.00 78.44 204 ARG A O 1
ATOM 1542 N N . ASP A 1 205 ? 10.737 9.929 8.006 1.00 78.88 205 ASP A N 1
ATOM 1543 C CA . ASP A 1 205 ? 9.576 10.284 8.799 1.00 78.88 205 ASP A CA 1
ATOM 1544 C C . ASP A 1 205 ? 8.343 10.258 7.887 1.00 78.88 205 ASP A C 1
ATOM 1546 O O . ASP A 1 205 ? 8.144 11.122 7.033 1.00 78.88 205 ASP A O 1
ATOM 1550 N N . VAL A 1 206 ? 7.591 9.165 7.976 1.00 80.75 206 VAL A N 1
ATOM 1551 C CA . VAL A 1 206 ? 6.342 8.955 7.247 1.00 80.75 206 VAL A CA 1
ATOM 1552 C C . VAL A 1 206 ? 5.292 8.660 8.297 1.00 80.75 206 VAL A C 1
ATOM 1554 O O . VAL A 1 206 ? 5.434 7.699 9.056 1.00 80.75 206 VAL A O 1
ATOM 1557 N N . GLN A 1 207 ? 4.224 9.453 8.317 1.00 88.12 207 GLN A N 1
ATOM 1558 C CA . GLN A 1 207 ? 3.089 9.185 9.184 1.00 88.12 207 GLN A CA 1
ATOM 1559 C C . GLN A 1 207 ? 2.351 7.943 8.678 1.00 88.12 207 GLN A C 1
ATOM 1561 O O . GLN A 1 207 ? 1.607 7.978 7.697 1.00 88.12 207 GLN A O 1
ATOM 1566 N N . LEU A 1 208 ? 2.612 6.812 9.330 1.00 91.31 208 LEU A N 1
ATOM 1567 C CA . LEU A 1 208 ? 2.036 5.525 8.953 1.00 91.31 208 LEU A CA 1
ATOM 1568 C C . LEU A 1 208 ? 0.698 5.253 9.630 1.00 91.31 208 LEU A C 1
ATOM 1570 O O . LEU A 1 208 ? -0.008 4.354 9.204 1.00 91.31 208 LEU A O 1
ATOM 1574 N N . GLN A 1 209 ? 0.337 5.987 10.669 1.00 93.81 209 GLN A N 1
ATOM 1575 C CA . GLN A 1 209 ? -0.865 5.735 11.453 1.00 93.81 209 GLN A CA 1
ATOM 1576 C C . GLN A 1 209 ? -1.260 6.991 12.217 1.00 93.81 209 GLN A C 1
ATOM 1578 O O . GLN A 1 209 ? -0.463 7.924 12.364 1.00 93.81 209 GLN A O 1
ATOM 1583 N N . GLY A 1 210 ? -2.481 6.990 12.725 1.00 92.81 210 GLY A N 1
ATOM 1584 C CA . GLY A 1 210 ? -2.946 8.043 13.601 1.00 92.81 210 GLY A CA 1
ATOM 1585 C C . GLY A 1 210 ? -4.427 7.935 13.898 1.00 92.81 210 GLY A C 1
ATOM 1586 O O . GLY A 1 210 ? -5.097 6.953 13.569 1.00 92.81 210 GLY A O 1
ATOM 1587 N N . GLN A 1 211 ? -4.934 8.993 14.510 1.00 93.06 211 GLN A N 1
ATOM 1588 C CA . GLN A 1 211 ? -6.348 9.184 14.768 1.00 93.06 211 GLN A CA 1
ATOM 1589 C C . GLN A 1 211 ? -6.908 10.182 13.748 1.00 93.06 211 GLN A C 1
ATOM 1591 O O . GLN A 1 211 ? -6.302 11.224 13.522 1.00 93.06 211 GLN A O 1
ATOM 1596 N N . ALA A 1 212 ? -8.045 9.853 13.133 1.00 91.44 212 ALA A N 1
ATOM 1597 C CA . ALA A 1 212 ? -8.757 10.740 12.203 1.00 91.44 212 ALA A CA 1
ATOM 1598 C C . ALA A 1 212 ? -10.012 11.377 12.825 1.00 91.44 212 ALA A C 1
ATOM 1600 O O . ALA A 1 212 ? -10.587 12.301 12.265 1.00 91.44 212 ALA A O 1
ATOM 1601 N N . GLY A 1 213 ? -10.452 10.878 13.981 1.00 90.25 213 GLY A N 1
ATOM 1602 C CA . GLY A 1 213 ? -11.637 11.356 14.688 1.00 90.25 213 GLY A CA 1
ATOM 1603 C C . GLY A 1 213 ? -11.839 10.605 15.999 1.00 90.25 213 GLY A C 1
ATOM 1604 O O . GLY A 1 213 ? -11.092 9.676 16.325 1.00 90.25 213 GLY A O 1
ATOM 1605 N N . ALA A 1 214 ? -12.840 10.993 16.787 1.00 90.81 214 ALA A N 1
ATOM 1606 C CA . ALA A 1 214 ? -13.154 10.298 18.033 1.00 90.81 214 ALA A CA 1
ATOM 1607 C C . ALA A 1 214 ? -13.542 8.836 17.746 1.00 90.81 214 ALA A C 1
ATOM 1609 O O . ALA A 1 214 ? -14.526 8.560 17.061 1.00 90.81 214 ALA A O 1
ATOM 1610 N N . GLY A 1 215 ? -12.745 7.897 18.260 1.00 94.62 215 GLY A N 1
ATOM 1611 C CA . GLY A 1 215 ? -12.936 6.471 18.009 1.00 94.62 215 GLY A CA 1
ATOM 1612 C C . GLY A 1 215 ? -12.618 6.029 16.578 1.00 94.62 215 GLY A C 1
ATOM 1613 O O . GLY A 1 215 ? -13.025 4.935 16.196 1.00 94.62 215 GLY A O 1
ATOM 1614 N N . VAL A 1 216 ? -11.916 6.844 15.777 1.00 95.81 216 VAL A N 1
ATOM 1615 C CA . VAL A 1 216 ? -11.489 6.496 14.411 1.00 95.81 216 VAL A CA 1
ATOM 1616 C C . VAL A 1 216 ? -9.971 6.514 14.309 1.00 95.81 216 VAL A C 1
ATOM 1618 O O . VAL A 1 216 ? -9.341 7.568 14.376 1.00 95.81 216 VAL A O 1
ATOM 1621 N N . GLY A 1 217 ? -9.394 5.334 14.108 1.00 95.50 217 GLY A N 1
ATOM 1622 C CA . GLY A 1 217 ? -7.971 5.139 13.867 1.00 95.50 217 GLY A CA 1
ATOM 1623 C C . GLY A 1 217 ? -7.693 4.738 12.424 1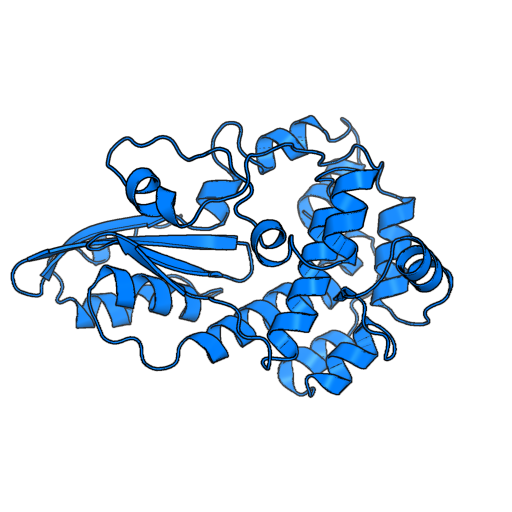.00 95.50 217 GLY A C 1
ATOM 1624 O O . GLY A 1 217 ? -8.483 4.019 11.809 1.00 95.50 217 GLY A O 1
ATOM 1625 N N . TYR A 1 218 ? -6.557 5.173 11.887 1.00 95.00 218 TYR A N 1
ATOM 1626 C CA . TYR A 1 218 ? -6.098 4.797 10.556 1.00 95.00 218 TYR A CA 1
ATOM 1627 C C . TYR A 1 218 ? -4.683 4.228 10.584 1.00 95.00 218 TYR A C 1
ATOM 1629 O O . TYR A 1 218 ? -3.877 4.550 11.457 1.00 95.00 218 TYR A O 1
ATOM 1637 N N . ALA A 1 219 ? -4.380 3.405 9.584 1.00 94.75 219 ALA A N 1
ATOM 1638 C CA . ALA A 1 219 ? -3.041 2.910 9.319 1.00 94.75 219 ALA A CA 1
ATOM 1639 C C . ALA A 1 219 ? -2.790 2.779 7.809 1.00 94.75 219 ALA A C 1
ATOM 1641 O O . ALA A 1 219 ? -3.651 2.369 7.033 1.00 94.75 219 ALA A O 1
ATOM 1642 N N . GLN A 1 220 ? -1.578 3.109 7.391 1.00 94.19 220 GLN A N 1
ATOM 1643 C CA . GLN A 1 220 ? -1.052 2.978 6.042 1.00 94.19 220 GLN A CA 1
ATOM 1644 C C . GLN A 1 220 ? -0.504 1.555 5.870 1.00 94.19 220 GLN A C 1
ATOM 1646 O O . GLN A 1 220 ? 0.692 1.317 6.037 1.00 94.19 220 GLN A O 1
ATOM 1651 N N . ALA A 1 221 ? -1.373 0.589 5.559 1.00 94.88 221 ALA A N 1
ATOM 1652 C CA . ALA A 1 221 ? -0.947 -0.775 5.238 1.00 94.88 221 ALA A CA 1
ATOM 1653 C C . ALA A 1 221 ? -0.156 -0.834 3.922 1.00 94.88 221 ALA A C 1
ATOM 1655 O O . ALA A 1 221 ? -0.057 0.137 3.167 1.00 94.88 221 ALA A O 1
ATOM 1656 N N . ALA A 1 222 ? 0.382 -2.018 3.618 1.00 94.31 222 ALA A N 1
ATOM 1657 C CA . ALA A 1 222 ? 1.125 -2.258 2.387 1.00 94.31 222 ALA A CA 1
ATOM 1658 C C . ALA A 1 222 ? 0.326 -1.827 1.144 1.00 94.31 222 ALA A C 1
ATOM 1660 O O . ALA A 1 222 ? 0.826 -1.092 0.305 1.00 94.31 222 ALA A O 1
ATOM 1661 N N . ARG A 1 223 ? -0.951 -2.212 1.045 1.00 92.50 223 ARG A N 1
ATOM 1662 C CA . ARG A 1 223 ? -1.766 -2.028 -0.173 1.00 92.50 223 ARG A CA 1
ATOM 1663 C C . ARG A 1 223 ? -2.610 -0.751 -0.191 1.00 92.50 223 ARG A C 1
ATOM 1665 O O . ARG A 1 223 ? -3.434 -0.589 -1.089 1.00 92.50 223 ARG A O 1
ATOM 1672 N N . GLY A 1 224 ? -2.426 0.133 0.786 1.00 92.44 224 GLY A N 1
ATOM 1673 C CA . GLY A 1 224 ? -3.216 1.351 0.940 1.00 92.44 224 GLY A CA 1
ATOM 1674 C C . GLY A 1 224 ? -3.666 1.588 2.375 1.00 92.44 224 GLY A C 1
ATOM 1675 O O . GLY A 1 224 ? -3.278 0.857 3.290 1.00 92.44 224 GLY A O 1
ATOM 1676 N N . ILE A 1 225 ? -4.505 2.602 2.564 1.00 92.75 225 ILE A N 1
ATOM 1677 C CA . ILE A 1 225 ? -5.002 2.971 3.889 1.00 92.75 225 ILE A CA 1
ATOM 1678 C C . ILE A 1 225 ? -6.076 1.998 4.393 1.00 92.75 225 ILE A C 1
ATOM 1680 O O . ILE A 1 225 ? -6.910 1.493 3.635 1.00 92.75 225 ILE A O 1
ATOM 1684 N N . LEU A 1 226 ? -6.077 1.762 5.700 1.00 92.88 226 LEU A N 1
ATOM 1685 C CA . LEU A 1 226 ? -7.129 1.053 6.414 1.00 92.88 226 LEU A CA 1
ATOM 1686 C C . LEU A 1 226 ? -7.644 1.902 7.575 1.00 92.88 226 LEU A C 1
ATOM 1688 O O . LEU A 1 226 ? -6.866 2.606 8.217 1.00 92.88 226 LEU A O 1
ATOM 1692 N N . LEU A 1 227 ? -8.945 1.810 7.843 1.00 94.56 227 LEU A N 1
ATOM 1693 C CA . LEU A 1 227 ? -9.625 2.529 8.917 1.00 94.56 227 LEU A CA 1
ATOM 1694 C C . LEU A 1 227 ? -10.303 1.564 9.874 1.00 94.56 227 LEU A C 1
ATOM 1696 O O . LEU A 1 227 ? -10.906 0.573 9.455 1.00 94.56 227 LEU A O 1
ATOM 1700 N N . HIS A 1 228 ? -10.244 1.892 11.154 1.00 95.62 228 HIS A N 1
ATOM 1701 C CA . HIS A 1 228 ? -10.994 1.248 12.218 1.00 95.62 228 HIS A CA 1
ATOM 1702 C C . HIS A 1 228 ? -11.847 2.309 12.907 1.00 95.62 228 HIS A C 1
ATOM 1704 O O . HIS A 1 228 ? -11.356 3.389 13.224 1.00 95.62 228 HIS A O 1
ATOM 1710 N N . ARG A 1 229 ? -13.120 2.000 13.148 1.00 95.94 229 ARG A N 1
ATOM 1711 C CA . ARG A 1 229 ? -14.026 2.815 13.956 1.00 95.94 229 ARG A CA 1
ATOM 1712 C C . ARG A 1 229 ? -14.549 1.978 15.107 1.00 95.94 229 ARG A C 1
ATOM 1714 O O . ARG A 1 229 ? -15.075 0.895 14.867 1.00 95.94 229 ARG A O 1
ATOM 1721 N N . ALA A 1 230 ? -14.439 2.486 16.324 1.00 96.81 230 ALA A N 1
ATOM 1722 C CA . ALA A 1 230 ? -14.963 1.848 17.518 1.00 96.81 230 ALA A CA 1
ATOM 1723 C C . ALA A 1 230 ? -15.859 2.818 18.287 1.00 96.81 230 ALA A C 1
ATOM 1725 O O . ALA A 1 230 ? -15.533 3.990 18.471 1.00 96.81 230 ALA A O 1
ATOM 1726 N N . LYS A 1 231 ? -16.986 2.309 18.781 1.00 96.94 231 LYS A N 1
ATOM 1727 C CA . LYS A 1 231 ? -17.769 2.969 19.823 1.00 96.94 231 LYS A CA 1
ATOM 1728 C C . LYS A 1 231 ? -17.498 2.238 21.126 1.00 96.94 231 LYS A C 1
ATOM 1730 O O . LYS A 1 231 ? -17.809 1.054 21.228 1.00 96.94 231 LYS A O 1
ATOM 1735 N N . VAL A 1 232 ? -16.927 2.929 22.105 1.00 97.00 232 VAL A N 1
ATOM 1736 C CA . VAL A 1 232 ? -16.553 2.348 23.401 1.00 97.00 232 VAL A CA 1
ATOM 1737 C C . VAL A 1 232 ? -17.392 2.977 24.509 1.00 97.00 232 VAL A C 1
ATOM 1739 O O . VAL A 1 232 ? -17.614 4.186 24.513 1.00 97.00 232 VAL A O 1
ATOM 1742 N N . LYS A 1 233 ? -17.864 2.154 25.446 1.00 97.25 233 LYS A N 1
ATOM 1743 C CA . LYS A 1 233 ? -18.519 2.593 26.683 1.00 97.25 233 LYS A CA 1
ATOM 1744 C C . LYS A 1 233 ? -18.069 1.700 27.831 1.00 97.25 233 LYS A C 1
ATOM 1746 O O . LYS A 1 233 ? -18.045 0.484 27.674 1.00 97.25 233 LYS A O 1
ATOM 1751 N N . ASP A 1 234 ? -17.704 2.306 28.958 1.00 96.56 234 ASP A N 1
ATOM 1752 C CA . ASP A 1 234 ? -17.275 1.600 30.175 1.00 96.56 234 ASP A CA 1
ATOM 1753 C C . ASP A 1 234 ? -16.175 0.548 29.897 1.00 96.56 234 ASP A C 1
ATOM 1755 O O . ASP A 1 234 ? -16.219 -0.582 30.383 1.00 96.56 234 ASP A O 1
ATOM 1759 N N . GLY A 1 235 ? -15.210 0.904 29.035 1.00 96.19 235 GLY A N 1
ATOM 1760 C CA . GLY A 1 235 ? -14.099 0.031 28.627 1.00 96.19 235 GLY A CA 1
ATOM 1761 C C . GLY A 1 235 ? -14.487 -1.137 27.710 1.00 96.19 235 GLY A C 1
ATOM 1762 O O . GLY A 1 235 ? -13.678 -2.038 27.494 1.00 96.19 235 GLY A O 1
ATOM 1763 N N . ARG A 1 236 ? -15.713 -1.152 27.170 1.00 97.94 236 ARG A N 1
ATOM 1764 C CA . ARG A 1 236 ? -16.225 -2.216 26.295 1.00 97.94 236 ARG A CA 1
ATOM 1765 C C . ARG A 1 236 ? -16.630 -1.709 24.922 1.00 97.94 236 ARG A C 1
ATOM 1767 O O . ARG A 1 236 ? -17.141 -0.599 24.777 1.00 97.94 236 ARG A O 1
ATOM 1774 N N . VAL A 1 237 ? -16.441 -2.557 23.915 1.00 98.06 237 VAL A N 1
ATOM 1775 C CA . VAL A 1 237 ? -16.828 -2.269 22.530 1.00 98.06 237 VAL A CA 1
ATOM 1776 C C . VAL A 1 237 ? -18.345 -2.408 22.374 1.00 98.06 237 VAL A C 1
ATOM 1778 O O . VAL A 1 237 ? -18.904 -3.476 22.610 1.00 98.06 237 VAL A O 1
ATOM 1781 N N . LEU A 1 238 ? -19.012 -1.331 21.963 1.00 97.31 238 LEU A N 1
ATOM 1782 C CA . LEU A 1 238 ? -20.445 -1.301 21.650 1.00 97.31 238 LEU A CA 1
ATOM 1783 C C . LEU A 1 238 ? -20.736 -1.506 20.162 1.00 97.31 238 LEU A C 1
ATOM 1785 O O . LEU A 1 238 ? -21.769 -2.064 19.819 1.00 97.31 238 LEU A O 1
ATOM 1789 N N . ALA A 1 239 ? -19.855 -1.001 19.302 1.00 96.06 239 ALA A N 1
ATOM 1790 C CA . ALA A 1 239 ? -19.937 -1.130 17.851 1.00 96.06 239 ALA A CA 1
ATOM 1791 C C . ALA A 1 239 ? -18.526 -1.045 17.269 1.00 96.06 239 ALA A C 1
ATOM 1793 O O . ALA A 1 239 ? -17.663 -0.356 17.832 1.00 96.06 239 ALA A O 1
ATOM 1794 N N . TYR A 1 240 ? -18.294 -1.726 16.153 1.00 95.62 240 TYR A N 1
ATOM 1795 C CA . TYR A 1 240 ? -16.991 -1.768 15.507 1.00 95.62 240 TYR A CA 1
ATOM 1796 C C . TYR A 1 240 ? -17.119 -1.840 13.992 1.00 95.62 240 TYR A C 1
ATOM 1798 O O . TYR A 1 240 ? -17.912 -2.602 13.464 1.00 95.62 240 TYR A O 1
ATOM 1806 N N . ARG A 1 241 ? -16.290 -1.095 13.263 1.00 93.62 241 ARG A N 1
ATOM 1807 C CA . ARG A 1 241 ? -16.251 -1.163 11.801 1.00 93.62 241 ARG A CA 1
ATOM 1808 C C . ARG A 1 241 ? -14.826 -1.089 11.298 1.00 93.62 241 ARG A C 1
ATOM 1810 O O . ARG A 1 241 ? -14.035 -0.280 11.774 1.00 93.62 241 ARG A O 1
ATOM 1817 N N . VAL A 1 242 ? -14.528 -1.885 10.278 1.00 92.56 242 VAL A N 1
ATOM 1818 C CA . VAL A 1 242 ? -13.247 -1.849 9.571 1.00 92.56 242 VAL A CA 1
ATOM 1819 C C . VAL A 1 242 ? -13.477 -1.515 8.107 1.00 92.56 242 VAL A C 1
ATOM 1821 O O . VAL A 1 242 ? -14.353 -2.086 7.457 1.00 92.56 242 VAL A O 1
ATOM 1824 N N . ARG A 1 243 ? -12.645 -0.626 7.568 1.00 91.00 243 ARG A N 1
ATOM 1825 C CA . ARG A 1 243 ? -12.509 -0.415 6.129 1.00 91.00 243 ARG A CA 1
ATOM 1826 C C . ARG A 1 243 ? -11.093 -0.737 5.698 1.00 91.00 243 ARG A C 1
ATOM 1828 O O . ARG A 1 243 ? -10.154 -0.041 6.061 1.00 91.00 243 ARG A O 1
ATOM 1835 N N . THR A 1 244 ? -10.943 -1.814 4.941 1.00 90.12 244 THR A N 1
ATOM 1836 C CA . THR A 1 244 ? -9.638 -2.284 4.462 1.00 90.12 244 THR A CA 1
ATOM 1837 C C . THR A 1 244 ? -9.256 -1.631 3.137 1.00 90.12 244 THR A C 1
ATOM 1839 O O . THR A 1 244 ? -10.145 -1.149 2.432 1.00 90.12 244 THR A O 1
ATOM 1842 N N . PRO A 1 245 ? -7.974 -1.689 2.723 1.00 89.25 245 PRO A N 1
ATOM 1843 C CA . PRO A 1 245 ? -7.541 -1.174 1.422 1.00 89.25 245 PRO A CA 1
ATOM 1844 C C . PRO A 1 245 ? -8.360 -1.757 0.260 1.00 89.25 245 PRO A C 1
ATOM 1846 O O . PRO A 1 245 ? -8.774 -1.044 -0.650 1.00 89.25 245 PRO A O 1
ATOM 1849 N N . SER A 1 246 ? -8.686 -3.053 0.328 1.00 86.88 246 SER A N 1
ATOM 1850 C CA . SER A 1 246 ? -9.530 -3.717 -0.671 1.00 86.88 246 SER A CA 1
ATOM 1851 C C . SER A 1 246 ? -10.954 -3.162 -0.713 1.00 86.88 246 SER A C 1
ATOM 1853 O O . SER A 1 246 ? -11.534 -3.105 -1.791 1.00 86.88 246 SER A O 1
ATOM 1855 N N . ALA A 1 247 ? -11.518 -2.740 0.424 1.00 88.44 247 ALA A N 1
ATOM 1856 C CA . ALA A 1 247 ? -12.849 -2.139 0.458 1.00 88.44 247 ALA A CA 1
ATOM 1857 C C . ALA A 1 247 ? -12.889 -0.803 -0.303 1.00 88.44 247 ALA A C 1
ATOM 1859 O O . ALA A 1 247 ? -13.846 -0.559 -1.031 1.00 88.44 247 ALA A O 1
ATOM 1860 N N . TRP A 1 248 ? -11.832 0.014 -0.211 1.00 86.81 248 TRP A N 1
ATOM 1861 C CA . TRP A 1 248 ? -11.689 1.231 -1.021 1.00 86.81 248 TRP A CA 1
ATOM 1862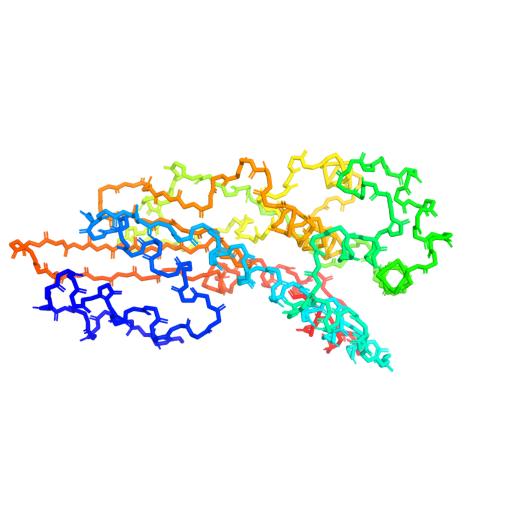 C C . TRP A 1 248 ? -11.560 0.914 -2.511 1.00 86.81 248 TRP A C 1
ATOM 1864 O O . TRP A 1 248 ? -12.293 1.445 -3.343 1.00 86.81 248 TRP A O 1
ATOM 1874 N N . ASN A 1 249 ? -10.643 0.007 -2.850 1.00 86.81 249 ASN A N 1
ATOM 1875 C CA . ASN A 1 249 ? -10.296 -0.269 -4.242 1.00 86.81 249 ASN A CA 1
ATOM 1876 C C . ASN A 1 249 ? -11.428 -0.966 -5.012 1.00 86.81 249 ASN A C 1
ATOM 1878 O O . ASN A 1 249 ? -11.579 -0.732 -6.211 1.00 86.81 249 ASN A O 1
ATOM 1882 N N . LEU A 1 250 ? -12.222 -1.802 -4.332 1.00 87.88 250 LEU A N 1
ATOM 1883 C CA . LEU A 1 250 ? -13.341 -2.559 -4.905 1.00 87.88 250 LEU A CA 1
ATOM 1884 C C . LEU A 1 250 ? -14.699 -1.859 -4.743 1.00 87.88 250 LEU A C 1
ATOM 1886 O O . LEU A 1 250 ? -15.723 -2.429 -5.125 1.00 87.88 250 LEU A O 1
ATOM 1890 N N . ALA A 1 251 ? -14.733 -0.645 -4.185 1.00 86.81 251 ALA A N 1
ATOM 1891 C CA . ALA A 1 251 ? -15.964 0.124 -4.060 1.00 86.81 251 ALA A CA 1
ATOM 1892 C C . ALA A 1 251 ? -16.631 0.346 -5.437 1.00 86.81 251 ALA A C 1
ATOM 1894 O O . ALA A 1 251 ? -15.930 0.505 -6.443 1.00 86.81 251 ALA A O 1
ATOM 1895 N N . PRO A 1 252 ? -17.974 0.415 -5.521 1.00 86.25 252 PRO A N 1
ATOM 1896 C CA . PRO A 1 252 ? -18.669 0.719 -6.770 1.00 86.25 252 PRO A CA 1
ATOM 1897 C C . PRO A 1 252 ? -18.198 2.037 -7.412 1.00 86.25 252 PRO A C 1
ATOM 1899 O O . PRO A 1 252 ? -18.333 3.124 -6.842 1.00 86.25 252 PRO A O 1
ATOM 1902 N N . GLY A 1 253 ? -17.648 1.940 -8.627 1.00 84.44 253 GLY A N 1
ATOM 1903 C CA . GLY A 1 253 ? -17.041 3.071 -9.344 1.00 84.44 253 GLY A CA 1
ATOM 1904 C C . GLY A 1 253 ? -15.682 3.526 -8.791 1.00 84.44 253 GLY A C 1
ATOM 1905 O O . GLY A 1 253 ? -15.191 4.582 -9.193 1.00 84.44 253 GLY A O 1
ATOM 1906 N N . GLY A 1 254 ? -15.094 2.758 -7.871 1.00 87.62 254 GLY A N 1
ATOM 1907 C CA . GLY A 1 254 ? -13.751 2.946 -7.333 1.00 87.62 254 GLY A CA 1
ATOM 1908 C C . GLY A 1 254 ? -12.656 2.470 -8.288 1.00 87.62 254 GLY A C 1
ATOM 1909 O O . GLY A 1 254 ? -12.899 2.187 -9.465 1.00 87.62 254 GLY A O 1
ATOM 1910 N N . LEU A 1 255 ? -11.432 2.388 -7.764 1.00 88.75 255 LEU A N 1
ATOM 1911 C CA . LEU A 1 255 ? -10.221 2.183 -8.558 1.00 88.75 255 LEU A CA 1
ATOM 1912 C C . LEU A 1 255 ? -10.290 0.957 -9.467 1.00 88.75 255 LEU A C 1
ATOM 1914 O O . LEU A 1 255 ? -10.043 1.076 -10.663 1.00 88.75 255 LEU A O 1
ATOM 1918 N N . PHE A 1 256 ? -10.649 -0.205 -8.925 1.00 86.19 256 PHE A N 1
ATOM 1919 C CA . PHE A 1 256 ? -10.628 -1.448 -9.687 1.00 86.19 256 PHE A CA 1
ATOM 1920 C C . PHE A 1 256 ? -11.609 -1.418 -10.864 1.00 86.19 25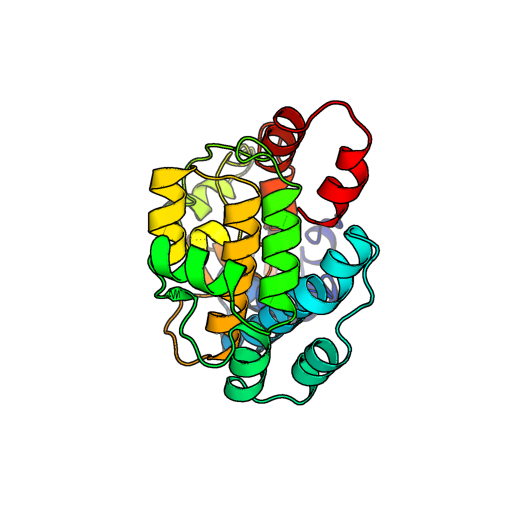6 PHE A C 1
ATOM 1922 O O . PHE A 1 256 ? -11.245 -1.779 -11.980 1.00 86.19 256 PHE A O 1
ATOM 1929 N N . ALA A 1 257 ? -12.828 -0.914 -10.642 1.00 86.06 257 ALA A N 1
ATOM 1930 C CA . ALA A 1 257 ? -13.831 -0.779 -11.695 1.00 86.06 257 ALA A CA 1
ATOM 1931 C C . ALA A 1 257 ? -13.360 0.166 -12.814 1.00 86.06 257 ALA A C 1
ATOM 1933 O O . ALA A 1 257 ? -13.511 -0.155 -13.991 1.00 86.06 257 ALA A O 1
ATOM 1934 N N . GLN A 1 258 ? -12.747 1.300 -12.459 1.00 86.88 258 GLN A N 1
ATOM 1935 C CA . GLN A 1 258 ? -12.206 2.241 -13.445 1.00 86.88 258 GLN A CA 1
ATOM 1936 C C . GLN A 1 258 ? -11.000 1.669 -14.192 1.00 86.88 258 GLN A C 1
ATOM 1938 O O . GLN A 1 258 ? -10.895 1.834 -15.404 1.00 86.88 258 GLN A O 1
ATOM 1943 N N . MET A 1 259 ? -10.112 0.957 -13.493 1.00 84.62 259 MET A N 1
ATOM 1944 C CA . MET A 1 259 ? -8.970 0.305 -14.123 1.00 84.62 259 MET A CA 1
ATOM 1945 C C . MET A 1 259 ? -9.421 -0.751 -15.126 1.00 84.62 259 MET A C 1
ATOM 1947 O O . MET A 1 259 ? -8.929 -0.735 -16.248 1.00 84.62 259 MET A O 1
ATOM 1951 N N . LEU A 1 260 ? -10.375 -1.615 -14.752 1.00 80.94 260 LEU A N 1
ATOM 1952 C CA . LEU A 1 260 ? -10.945 -2.626 -15.645 1.00 80.94 260 LEU A CA 1
ATOM 1953 C C . LEU A 1 260 ? -11.632 -2.005 -16.864 1.00 80.94 260 LEU A C 1
ATOM 1955 O O . LEU A 1 260 ? -11.460 -2.511 -17.968 1.00 80.94 260 LEU A O 1
ATOM 1959 N N . ALA A 1 261 ? -12.368 -0.905 -16.685 1.00 82.50 261 ALA A N 1
ATOM 1960 C CA . ALA A 1 261 ? -12.994 -0.187 -17.796 1.00 82.50 261 ALA A CA 1
ATOM 1961 C C . ALA A 1 261 ? -11.967 0.402 -18.781 1.00 82.50 261 ALA A C 1
ATOM 1963 O O . ALA A 1 261 ? -12.282 0.590 -19.953 1.00 82.50 261 ALA A O 1
ATOM 1964 N N . ALA A 1 262 ? -10.744 0.670 -18.315 1.00 78.06 262 ALA A N 1
ATOM 1965 C CA . ALA A 1 262 ? -9.627 1.132 -19.135 1.00 78.06 262 ALA A CA 1
ATOM 1966 C C . ALA A 1 262 ? -8.776 -0.012 -19.728 1.00 78.06 262 ALA A C 1
ATOM 1968 O O . ALA A 1 262 ? -7.802 0.269 -20.429 1.00 78.06 262 ALA A O 1
ATOM 1969 N N . LEU A 1 263 ? -9.089 -1.285 -19.440 1.00 73.69 263 LEU A N 1
ATOM 1970 C CA . LEU A 1 263 ? -8.387 -2.434 -20.019 1.00 73.69 263 LEU A CA 1
ATOM 1971 C C . LEU A 1 263 ? -8.993 -2.843 -21.371 1.00 73.69 263 LEU A C 1
ATOM 1973 O O . LEU A 1 263 ? -10.206 -2.748 -21.565 1.00 73.69 263 LEU A O 1
ATOM 1977 N N . PRO A 1 264 ? -8.182 -3.359 -22.310 1.00 69.31 264 PRO A N 1
ATOM 1978 C CA . PRO A 1 264 ? -8.697 -3.879 -23.567 1.00 69.31 264 PRO A CA 1
ATOM 1979 C C . PRO A 1 264 ? -9.467 -5.185 -23.326 1.00 69.31 264 PRO A C 1
ATOM 1981 O O . PRO A 1 264 ? -9.122 -5.985 -22.457 1.00 69.31 264 PRO A O 1
ATOM 1984 N N . ALA A 1 265 ? -10.462 -5.469 -24.166 1.00 62.31 265 ALA A N 1
ATOM 1985 C CA . ALA A 1 265 ? -11.266 -6.697 -24.121 1.00 62.31 265 ALA A CA 1
ATOM 1986 C C . ALA A 1 265 ? -10.512 -7.993 -24.545 1.00 62.31 265 ALA A C 1
ATOM 1988 O O . ALA A 1 265 ? -11.129 -8.919 -25.068 1.00 62.31 265 ALA A O 1
ATOM 1989 N N . ARG A 1 266 ? -9.180 -8.089 -24.376 1.00 58.62 266 ARG A N 1
ATOM 1990 C CA . ARG A 1 266 ? -8.331 -9.185 -24.905 1.00 58.62 266 ARG A CA 1
ATOM 1991 C C . ARG A 1 266 ? -7.457 -9.885 -23.848 1.00 58.62 266 ARG A C 1
ATOM 1993 O O . ARG A 1 266 ? -7.466 -9.532 -22.672 1.00 58.62 266 ARG A O 1
ATOM 2000 N N . ARG A 1 267 ? -6.744 -10.940 -24.292 1.00 54.16 267 ARG A N 1
ATOM 2001 C CA . ARG A 1 267 ? -5.939 -11.914 -23.513 1.00 54.16 267 ARG A CA 1
ATOM 2002 C C . ARG A 1 267 ? -5.019 -11.292 -22.452 1.00 54.16 267 ARG A C 1
ATOM 2004 O O . ARG A 1 267 ? -4.782 -11.951 -21.440 1.00 54.16 267 ARG A O 1
ATOM 2011 N N . GLU A 1 268 ? -4.541 -10.058 -22.627 1.00 57.25 268 GLU A N 1
ATOM 2012 C CA . GLU A 1 268 ? -3.716 -9.367 -21.627 1.00 57.25 268 GLU A CA 1
ATOM 2013 C C . GLU A 1 268 ? -4.455 -9.116 -20.296 1.00 57.25 268 GLU A C 1
ATOM 2015 O O . GLU A 1 268 ? -3.806 -9.000 -19.258 1.00 57.25 268 GLU A O 1
ATOM 2020 N N . ALA A 1 269 ? -5.795 -9.126 -20.269 1.00 58.09 269 ALA A N 1
ATOM 2021 C CA . ALA A 1 269 ? -6.588 -8.897 -19.056 1.00 58.09 269 ALA A CA 1
ATOM 2022 C C . ALA A 1 269 ? -6.243 -9.857 -17.897 1.00 58.09 269 ALA A C 1
ATOM 2024 O O . ALA A 1 269 ? -6.228 -9.447 -16.737 1.00 58.09 269 ALA A O 1
ATOM 2025 N N . GLN A 1 270 ? -5.910 -11.122 -18.191 1.00 59.69 270 GLN A N 1
ATOM 2026 C CA . GLN A 1 270 ? -5.540 -12.105 -17.160 1.00 59.69 270 GLN A CA 1
ATOM 2027 C C . GLN A 1 270 ? -4.173 -11.817 -16.526 1.00 59.69 270 GLN A C 1
ATOM 2029 O O . GLN A 1 270 ? -3.986 -12.046 -15.333 1.00 59.69 270 GLN A O 1
ATOM 2034 N N . MET A 1 271 ? -3.222 -11.314 -17.316 1.00 65.88 271 MET A N 1
ATOM 2035 C CA . MET A 1 271 ? -1.916 -10.868 -16.829 1.00 65.88 271 MET A CA 1
ATOM 2036 C C . MET A 1 271 ? -2.077 -9.601 -15.982 1.00 65.88 271 MET A C 1
ATOM 2038 O O . MET A 1 271 ? -1.550 -9.522 -14.876 1.00 65.88 271 MET A O 1
ATOM 2042 N N . LEU A 1 272 ? -2.867 -8.640 -16.465 1.00 60.72 272 LEU A N 1
ATOM 2043 C CA . LEU A 1 272 ? -3.093 -7.353 -15.806 1.00 60.72 272 LEU A CA 1
ATOM 2044 C C . LEU A 1 272 ? -3.788 -7.508 -14.450 1.00 60.72 272 LEU A C 1
ATOM 2046 O O . LEU A 1 272 ? -3.364 -6.883 -13.482 1.00 60.72 272 LEU A O 1
ATOM 2050 N N . ALA A 1 273 ? -4.767 -8.412 -14.344 1.00 59.53 273 ALA A N 1
ATOM 2051 C CA . ALA A 1 273 ? -5.436 -8.732 -13.081 1.00 59.53 273 ALA A CA 1
ATOM 2052 C C . ALA A 1 273 ? -4.510 -9.359 -12.018 1.00 59.53 273 ALA A C 1
ATOM 2054 O O . ALA A 1 273 ? -4.858 -9.374 -10.843 1.00 59.53 273 ALA A O 1
ATOM 2055 N N . ARG A 1 274 ? -3.350 -9.905 -12.414 1.00 62.34 274 ARG A N 1
ATOM 2056 C CA . ARG A 1 274 ? -2.354 -10.484 -11.491 1.00 62.34 274 ARG A CA 1
ATOM 2057 C C . ARG A 1 274 ? -1.285 -9.480 -11.053 1.00 62.34 274 ARG A C 1
ATOM 2059 O O . ARG A 1 274 ? -0.543 -9.768 -10.116 1.00 62.34 274 ARG A O 1
ATOM 2066 N N . ILE A 1 275 ? -1.173 -8.350 -11.754 1.00 61.50 275 ILE A N 1
ATOM 2067 C CA . ILE A 1 275 ? -0.119 -7.344 -11.556 1.00 61.50 275 ILE A CA 1
ATOM 2068 C C . ILE A 1 275 ? -0.654 -6.097 -10.841 1.00 61.50 275 ILE A C 1
ATOM 2070 O O . ILE A 1 275 ? 0.072 -5.540 -10.010 1.00 61.50 275 ILE A O 1
ATOM 2074 N N . ALA A 1 276 ? -1.884 -5.681 -11.170 1.00 56.03 276 ALA A N 1
ATOM 2075 C CA . ALA A 1 276 ? -2.619 -4.593 -10.518 1.00 56.03 276 ALA A CA 1
ATOM 2076 C C . ALA A 1 276 ? -2.984 -4.933 -9.064 1.00 56.03 276 ALA A C 1
ATOM 2078 O O . ALA A 1 276 ? -2.863 -4.021 -8.215 1.00 56.03 276 ALA A O 1
#

Sequence (276 aa):
MLDPEPLLVGRRVEEALELLPRLFNLCGAAHRAAASHALGLPDTENAAAMRAETVRDHGVALFHLWPSALGAASDRTGLALLGRGTPAELARHVCGGDNLPKFSVPDLASWLAHAPTPAAGLLRELRDRLDPAWGRATLPALDVDTLDADMMEHAPSPRCEATVLARVRAAPVIRALLIEQGTSLFVRLLARLVDLLWMADGRRDVQLQGQAGAGVGYAQAARGILLHRAKVKDGRVLAYRVRTPSAWNLAPGGLFAQMLAALPARREAQMLARIA

Foldseek 3Di:
DDWCWVVAFFDFLVVNLVVQLVVPVLQSLQRSQQSCQLLVHDDDDSLLVLLLSLLLVLLCLQFPLLCVLVVHDGNPVSNVCSVPNALQVNCCQQQVNDLLLQDDPVRLVVSLVDPPHSNSVSLVVVVVVDDLLFLADDFAQDDLLCVVVCPDPPRAQGQHDFFLCSQSCPRNHLVNCCVVRNPHLSSRNSSSVNSSSVSSVVPDDGCQWHANDRSKIWGQHNTGIKIKHFDDDPSGTNGIGIDDSCNQQVGVSHSVVSNVVSDDPDPCVSSSVSND

Secondary structure (DSSP, 8-state):
----HHHHTTSBHHHHHHHHHHH-TTSHHHHHHHHHHHHTPPP-SHHHHHHHHHHHHHHHIIIIIHHHHHTPPP-HHHHHHHHH--HHHHHHHHHTTS-GGG--HHHHHHHHHH--SHHHHHHHHHHHHS-TTTT-----B--GGGHHHHTSTTPPPP-SB-SHHHHHTTSHHHHHHHHHH-S-HHHHHHHHHHHHHHHHH--S----EEEEETTEEEEEETTEEEEEEEEEETTEEEEEEEE-HHHHHTSTTSHHHHHHHTS-SSTTHHHHHHH-